Protein AF-A0A947YYA0-F1 (afdb_monomer_lite)

Secondary structure (DSSP, 8-state):
-HHHHHTTS-HHHHHHHHHHHHHHHHHH-TT-HHHHHHHHHHHHHHHHHHHHH--HHHHHHHHHHHHHHHHHHHHHHHHHHHHHHHHTSTT-HHHHHHHHHHHHH-TTGGGGGGS-HHHHHHHHHHHHHHHTSTTTHHHHHHTT-HHHHHHHHHHHHHHHHHHHHHHHHHHTS-TTHHHHHHHHHHHHHHHHHHHHHHH-HHHHHHHTHHHHHHHHHHHHHHHHHTSPP-------

Sequence (236 aa):
MFKLAVSILNSVEKAQVSLNAAKNCLSTWPEDPSIKALADELLLRANNTISTLVPRHEKSLTEELTQLEELRDDAFRAACSYLESFAMLPGSDKGEDAIFILERINPNGFGFLKESYISETGILNERLAFLSTPEVAPRISNLNFGPFVDAIRNSNDVFLENLEKRNAAMDAKPVTMKATIPDLDNAIKAVWSTVLVLKGEERAAAVFADFFTALANQRSRISRKRKPDSPDSPSL

Radius of gyration: 29.1 Å; chains: 1; bounding box: 72×24×81 Å

Foldseek 3Di:
DVLVLLVLDDLLLLLVLLLLLLVLLCVVCVPDPLLPVLSVLLNVLSVVSNVQVDPVVLVVLVVVLVVLLVQLLVLLVVLLVLLVVLCPDPPDPLVVLSCVLNCQLAVPHPPQSPDDPVSNLVSLVVSLVVCPDPVSVVSCVVSVSVVSSVSNVVSSVVSVVSVVVSVVVVVPRDPCNVVSSVSSSVSLVSSLVVCCVPVNDVRSCVSSVSSVVSSVVSVVVVVVVPDPPDPDDDDD

pLDDT: mean 83.67, std 14.85, range [35.69, 97.94]

Structure (mmCIF, N/CA/C/O backbone):
data_AF-A0A947YYA0-F1
#
_entry.id   AF-A0A947YYA0-F1
#
loop_
_atom_site.group_PDB
_atom_site.id
_atom_site.type_symbol
_atom_site.label_atom_id
_atom_site.label_alt_id
_atom_site.label_comp_id
_atom_site.label_asym_id
_atom_site.label_entity_id
_atom_site.label_seq_id
_atom_site.pdbx_PDB_ins_code
_atom_site.Cartn_x
_atom_site.Cartn_y
_atom_site.Cartn_z
_atom_site.occupancy
_atom_site.B_iso_or_equiv
_atom_site.auth_seq_id
_atom_site.auth_comp_id
_atom_site.auth_asym_id
_atom_site.auth_atom_id
_atom_site.pdbx_PDB_model_num
ATOM 1 N N . MET A 1 1 ? 4.621 13.875 -37.713 1.00 52.09 1 MET A N 1
ATOM 2 C CA . MET A 1 1 ? 3.683 12.867 -37.165 1.00 52.09 1 MET A CA 1
ATOM 3 C C . MET A 1 1 ? 4.283 12.061 -36.000 1.00 52.09 1 MET A C 1
ATOM 5 O O . MET A 1 1 ? 3.650 12.003 -34.956 1.00 52.09 1 MET A O 1
ATOM 9 N N . PHE A 1 2 ? 5.517 11.538 -36.104 1.00 59.78 2 PHE A N 1
ATOM 10 C CA . PHE A 1 2 ? 6.169 10.731 -35.047 1.00 59.78 2 PHE A CA 1
ATOM 11 C C . PHE A 1 2 ? 6.410 11.468 -33.706 1.00 59.78 2 PHE A C 1
ATOM 13 O O . PHE A 1 2 ? 6.194 10.895 -32.643 1.00 59.78 2 PHE A O 1
ATOM 20 N N . LYS A 1 3 ? 6.741 12.774 -33.729 1.00 53.56 3 LYS A N 1
ATOM 21 C CA . LYS A 1 3 ? 6.916 13.605 -32.510 1.00 53.56 3 LYS A CA 1
ATOM 22 C C . LYS A 1 3 ? 5.702 13.593 -31.565 1.00 53.56 3 LYS A C 1
ATOM 24 O O . LYS A 1 3 ? 5.887 13.572 -30.358 1.00 53.56 3 LYS A O 1
ATOM 29 N N . LEU A 1 4 ? 4.485 13.591 -32.116 1.00 50.84 4 LEU A N 1
ATOM 30 C CA . LEU A 1 4 ? 3.225 13.547 -31.354 1.00 50.84 4 LEU A CA 1
ATOM 31 C C . LEU A 1 4 ? 2.866 12.133 -30.884 1.00 50.84 4 LEU A C 1
ATOM 33 O O . LEU A 1 4 ? 1.981 11.957 -30.055 1.00 50.84 4 LEU A O 1
ATOM 37 N N . ALA A 1 5 ? 3.506 11.122 -31.463 1.00 56.12 5 ALA A N 1
ATOM 38 C CA . ALA A 1 5 ? 3.241 9.728 -31.176 1.00 56.12 5 ALA A CA 1
ATOM 39 C C . ALA A 1 5 ? 3.989 9.309 -29.901 1.00 56.12 5 ALA A C 1
ATOM 41 O O . ALA A 1 5 ? 3.384 8.785 -28.974 1.00 56.12 5 ALA A O 1
ATOM 42 N N . VAL A 1 6 ? 5.269 9.670 -29.782 1.00 60.31 6 VAL A N 1
ATOM 43 C CA . VAL A 1 6 ? 6.113 9.325 -28.623 1.00 60.31 6 VAL A CA 1
ATOM 44 C C . VAL A 1 6 ? 5.549 9.840 -27.287 1.00 60.31 6 VAL A C 1
ATOM 46 O O . VAL A 1 6 ? 5.696 9.173 -26.268 1.00 60.31 6 VAL A O 1
ATOM 49 N N . SER A 1 7 ? 4.840 10.972 -27.260 1.00 64.44 7 SER A N 1
ATOM 50 C CA . SER A 1 7 ? 4.279 11.533 -26.019 1.00 64.44 7 SER A CA 1
ATOM 51 C C . SER A 1 7 ? 3.023 10.823 -25.505 1.00 64.44 7 SER A C 1
ATOM 53 O O . SER A 1 7 ? 2.593 11.102 -24.391 1.00 64.44 7 SER A O 1
ATOM 55 N N . ILE A 1 8 ? 2.395 9.961 -26.313 1.00 68.44 8 ILE A N 1
ATOM 56 C CA . ILE A 1 8 ? 1.139 9.299 -25.937 1.00 68.44 8 ILE A CA 1
ATOM 57 C C . ILE A 1 8 ? 1.422 8.059 -25.089 1.00 68.44 8 ILE A C 1
ATOM 59 O O . ILE A 1 8 ? 0.657 7.801 -24.169 1.00 68.44 8 ILE A O 1
ATOM 63 N N . LEU A 1 9 ? 2.508 7.324 -25.359 1.00 74.69 9 LEU A N 1
ATOM 64 C CA . LEU A 1 9 ? 2.829 6.094 -24.630 1.00 74.69 9 LEU A CA 1
ATOM 65 C C . LEU A 1 9 ? 3.108 6.341 -23.150 1.00 74.69 9 LEU A C 1
ATOM 67 O O . LEU A 1 9 ? 3.849 7.263 -22.802 1.00 74.69 9 LEU A O 1
ATOM 71 N N . ASN A 1 10 ? 2.567 5.475 -22.285 1.00 78.56 10 ASN A N 1
ATOM 72 C CA . ASN A 1 10 ? 3.022 5.435 -20.896 1.00 78.56 10 ASN A CA 1
ATOM 73 C C . ASN A 1 10 ? 4.503 5.013 -20.842 1.00 78.56 10 ASN A C 1
ATOM 75 O O . ASN A 1 10 ? 4.998 4.325 -21.737 1.00 78.56 10 ASN A O 1
ATOM 79 N N . SER A 1 11 ? 5.222 5.441 -19.807 1.00 77.19 11 SER A N 1
ATOM 80 C CA . SER A 1 11 ? 6.683 5.332 -19.762 1.00 77.19 11 SER A CA 1
ATOM 81 C C . SER A 1 11 ? 7.204 3.884 -19.770 1.00 77.19 11 SER A C 1
ATOM 83 O O . SER A 1 11 ? 8.272 3.632 -20.325 1.00 77.19 11 SER A O 1
ATOM 85 N N . VAL A 1 12 ? 6.440 2.927 -19.226 1.00 77.38 12 VAL A N 1
ATOM 86 C CA . VAL A 1 12 ? 6.800 1.496 -19.207 1.00 77.38 12 VAL A CA 1
ATOM 87 C C . VAL A 1 12 ? 6.608 0.870 -20.586 1.00 77.38 12 VAL A C 1
ATOM 89 O O . VAL A 1 12 ? 7.537 0.267 -21.121 1.00 77.38 12 VAL A O 1
ATOM 92 N N . GLU A 1 13 ? 5.432 1.060 -21.194 1.00 80.75 13 GLU A N 1
ATOM 93 C CA . GLU A 1 13 ? 5.152 0.592 -22.557 1.00 80.75 13 GLU A CA 1
ATOM 94 C C . GLU A 1 13 ? 6.172 1.186 -23.535 1.00 80.75 13 GLU A C 1
ATOM 96 O O . GLU A 1 13 ? 6.736 0.450 -24.340 1.00 80.75 13 GLU A O 1
ATOM 101 N N . LYS A 1 14 ? 6.489 2.483 -23.398 1.00 86.12 14 LYS A N 1
ATOM 102 C CA . LYS A 1 14 ? 7.494 3.187 -24.204 1.00 86.12 14 LYS A CA 1
ATOM 103 C C . LYS A 1 14 ? 8.880 2.552 -24.101 1.00 86.12 14 LYS A C 1
ATOM 105 O O . LYS A 1 14 ? 9.517 2.324 -25.130 1.00 86.12 14 LYS A O 1
ATOM 110 N N . ALA A 1 15 ? 9.356 2.266 -22.892 1.00 87.81 15 ALA A N 1
ATOM 111 C CA . ALA A 1 15 ? 10.662 1.645 -22.708 1.00 87.81 15 ALA A CA 1
ATOM 112 C C . ALA A 1 15 ? 10.698 0.216 -23.277 1.00 87.81 15 ALA A C 1
ATOM 114 O O . ALA A 1 15 ? 11.661 -0.155 -23.947 1.00 87.81 15 ALA A O 1
ATOM 115 N N . GLN A 1 16 ? 9.614 -0.549 -23.119 1.00 86.75 16 GLN A N 1
ATOM 116 C CA . GLN A 1 16 ? 9.520 -1.913 -23.638 1.00 86.75 16 GLN A CA 1
ATOM 117 C C . GLN A 1 16 ? 9.543 -1.968 -25.174 1.00 86.75 16 GLN A C 1
ATOM 119 O O . GLN A 1 16 ? 10.310 -2.740 -25.748 1.00 86.75 16 GLN A O 1
ATOM 124 N N . VAL A 1 17 ? 8.754 -1.130 -25.856 1.00 88.38 17 VAL A N 1
ATOM 125 C CA . VAL A 1 17 ? 8.768 -1.087 -27.332 1.00 88.38 17 VAL A CA 1
ATOM 126 C C . VAL A 1 17 ? 10.088 -0.534 -27.879 1.00 88.38 17 VAL A C 1
ATOM 128 O O . VAL A 1 17 ? 10.513 -0.916 -28.967 1.00 88.38 17 VAL A O 1
ATOM 131 N N . SER A 1 18 ? 10.778 0.316 -27.110 1.00 91.00 18 SER A N 1
ATOM 132 C CA . SER A 1 18 ? 12.102 0.844 -27.467 1.00 91.00 18 SER A CA 1
ATOM 133 C C . SER A 1 18 ? 13.190 -0.228 -27.418 1.00 91.00 18 SER A C 1
ATOM 135 O O . SER A 1 18 ? 14.062 -0.242 -28.285 1.00 91.00 18 SER A O 1
ATOM 137 N N . LEU A 1 19 ? 13.116 -1.168 -26.465 1.00 91.50 19 LEU A N 1
ATOM 138 C CA . LEU A 1 19 ? 14.007 -2.334 -26.439 1.00 91.50 19 LEU A CA 1
ATOM 139 C C . LEU A 1 19 ? 13.846 -3.197 -27.690 1.00 91.50 19 LEU A C 1
ATOM 141 O O . LEU A 1 19 ? 14.843 -3.644 -28.255 1.00 91.50 19 LEU A O 1
ATOM 145 N N . ASN A 1 20 ? 12.608 -3.431 -28.124 1.00 91.00 20 ASN A N 1
ATOM 146 C CA . ASN A 1 20 ? 12.342 -4.225 -29.321 1.00 91.00 20 ASN A CA 1
ATOM 147 C C . ASN A 1 20 ? 12.871 -3.521 -30.577 1.00 91.00 20 ASN A C 1
ATOM 149 O O . ASN A 1 20 ? 13.558 -4.149 -31.378 1.00 91.00 20 ASN A O 1
ATOM 153 N N . ALA A 1 21 ? 12.649 -2.208 -30.705 1.00 91.12 21 ALA A N 1
ATOM 154 C CA . ALA A 1 21 ? 13.185 -1.421 -31.816 1.00 91.12 21 ALA A CA 1
ATOM 155 C C . ALA A 1 21 ? 14.726 -1.449 -31.860 1.00 91.12 21 ALA A C 1
ATOM 157 O O . ALA A 1 21 ? 15.306 -1.690 -32.918 1.00 91.12 21 ALA A O 1
ATOM 158 N N . ALA A 1 22 ? 15.396 -1.283 -30.713 1.00 92.81 22 ALA A N 1
ATOM 159 C CA . ALA A 1 22 ? 16.854 -1.378 -30.625 1.00 92.81 22 ALA A CA 1
ATOM 160 C C . ALA A 1 22 ? 17.370 -2.771 -31.031 1.00 92.81 22 ALA A C 1
ATOM 162 O O . ALA A 1 22 ? 18.284 -2.881 -31.846 1.00 92.81 22 ALA A O 1
ATOM 163 N N . LYS A 1 23 ? 16.743 -3.843 -30.530 1.00 92.88 23 LYS A N 1
ATOM 164 C CA . LYS A 1 23 ? 17.093 -5.225 -30.899 1.00 92.88 23 LYS A CA 1
ATOM 165 C C . LYS A 1 23 ? 16.893 -5.492 -32.390 1.00 92.88 23 LYS A C 1
ATOM 167 O O . LYS A 1 23 ? 17.746 -6.124 -33.002 1.00 92.88 23 LYS A O 1
ATOM 172 N N . ASN A 1 24 ? 15.811 -4.978 -32.972 1.00 91.50 24 ASN A N 1
ATOM 173 C CA . ASN A 1 24 ? 15.530 -5.104 -34.401 1.00 91.50 24 ASN A CA 1
ATOM 174 C C . ASN A 1 24 ? 16.569 -4.362 -35.254 1.00 91.50 24 ASN A C 1
ATOM 176 O O . ASN A 1 24 ? 17.005 -4.892 -36.274 1.00 91.50 24 ASN A O 1
ATOM 180 N N . CYS A 1 25 ? 17.015 -3.173 -34.834 1.00 91.75 25 CYS A N 1
ATOM 181 C CA . CYS A 1 25 ? 18.131 -2.476 -35.482 1.00 91.75 25 CYS A CA 1
ATOM 182 C C . CYS A 1 25 ? 19.412 -3.319 -35.464 1.00 91.75 25 CYS A C 1
ATOM 184 O O . CYS A 1 25 ? 20.034 -3.504 -36.509 1.00 91.75 25 CYS A O 1
ATOM 186 N N . LEU A 1 26 ? 19.781 -3.848 -34.292 1.00 92.12 26 LEU A N 1
ATOM 187 C CA . LEU A 1 26 ? 21.014 -4.615 -34.099 1.00 92.12 26 LEU A CA 1
ATOM 188 C C . LEU A 1 26 ? 21.003 -5.960 -34.837 1.00 92.12 26 LEU A C 1
ATOM 190 O O . LEU A 1 26 ? 22.052 -6.410 -35.287 1.00 92.12 26 LEU A O 1
ATOM 194 N N . SER A 1 27 ? 19.838 -6.595 -34.989 1.00 91.12 27 SER A N 1
ATOM 195 C CA . SER A 1 27 ? 19.708 -7.840 -35.754 1.00 91.12 27 SER A CA 1
ATOM 196 C C . SER A 1 27 ? 19.671 -7.609 -37.266 1.00 91.12 27 SER A C 1
ATOM 198 O O . SER A 1 27 ? 20.193 -8.425 -38.021 1.00 91.12 27 SER A O 1
ATOM 200 N N . THR A 1 28 ? 19.070 -6.505 -37.716 1.00 90.88 28 THR A N 1
ATOM 201 C CA . THR A 1 28 ? 18.889 -6.215 -39.147 1.00 90.88 28 THR A CA 1
ATOM 202 C C . THR A 1 28 ? 20.139 -5.594 -39.771 1.00 90.88 28 THR A C 1
ATOM 204 O O . THR A 1 28 ? 20.453 -5.878 -40.927 1.00 90.88 28 THR A O 1
ATOM 207 N N . TRP A 1 29 ? 20.864 -4.756 -39.022 1.00 92.88 29 TRP A N 1
ATOM 208 C CA . TRP A 1 29 ? 22.062 -4.058 -39.499 1.00 92.88 29 TRP A CA 1
ATOM 209 C C . TRP A 1 29 ? 23.217 -4.135 -38.485 1.00 92.88 29 TRP A C 1
ATOM 211 O O . TRP A 1 29 ? 23.656 -3.103 -37.976 1.00 92.88 29 TRP A O 1
ATOM 221 N N . PRO A 1 30 ? 23.743 -5.341 -38.199 1.00 89.69 30 PRO A N 1
ATOM 222 C CA . PRO A 1 30 ? 24.789 -5.533 -37.188 1.00 89.69 30 PRO A CA 1
ATOM 223 C C . PRO A 1 30 ? 26.110 -4.825 -37.527 1.00 89.69 30 PRO A C 1
ATOM 225 O O . PRO A 1 30 ? 26.849 -4.429 -36.624 1.00 89.69 30 PRO A O 1
ATOM 228 N N . GLU A 1 31 ? 26.379 -4.637 -38.821 1.00 92.50 31 GLU A N 1
ATOM 229 C CA . GLU A 1 31 ? 27.622 -4.056 -39.341 1.00 92.50 31 GLU A CA 1
ATOM 230 C C . GLU A 1 31 ? 27.522 -2.549 -39.642 1.00 92.50 31 GLU A C 1
ATOM 232 O O . GLU A 1 31 ? 28.502 -1.949 -40.074 1.00 92.50 31 GLU A O 1
ATOM 237 N N . ASP A 1 32 ? 26.357 -1.914 -39.450 1.00 91.50 32 ASP A N 1
ATOM 238 C CA . ASP A 1 32 ? 26.187 -0.473 -39.691 1.00 91.50 32 ASP A CA 1
ATOM 239 C C . ASP A 1 32 ? 26.567 0.315 -38.421 1.00 91.50 32 ASP A C 1
ATOM 241 O O . ASP A 1 32 ? 25.805 0.311 -37.448 1.00 91.50 32 ASP A O 1
ATOM 245 N N . PRO A 1 33 ? 27.731 0.993 -38.384 1.00 89.94 33 PRO A N 1
ATOM 246 C CA . PRO A 1 33 ? 28.250 1.589 -37.155 1.00 89.94 33 PRO A CA 1
ATOM 247 C C . PRO A 1 33 ? 27.371 2.732 -36.634 1.00 89.94 33 PRO A C 1
ATOM 249 O O . PRO A 1 33 ? 27.274 2.930 -35.423 1.00 89.94 33 PRO A O 1
ATOM 252 N N . SER A 1 34 ? 26.702 3.467 -37.528 1.00 88.50 34 SER A N 1
ATOM 253 C CA . SER A 1 34 ? 25.826 4.581 -37.157 1.00 88.50 34 SER A CA 1
ATOM 254 C C . SER A 1 34 ? 24.529 4.086 -36.525 1.00 88.50 34 SER A C 1
ATOM 256 O O . SER A 1 34 ? 24.083 4.635 -35.517 1.00 88.50 34 SER A O 1
ATOM 258 N N . ILE A 1 35 ? 23.933 3.032 -37.088 1.00 90.88 35 ILE A N 1
ATOM 259 C CA . ILE A 1 35 ? 22.721 2.427 -36.524 1.00 90.88 35 ILE A CA 1
ATOM 260 C C . ILE A 1 35 ? 23.043 1.690 -35.226 1.00 90.88 35 ILE A C 1
ATOM 262 O O . ILE A 1 35 ? 22.293 1.825 -34.260 1.00 90.88 35 ILE A O 1
ATOM 266 N N 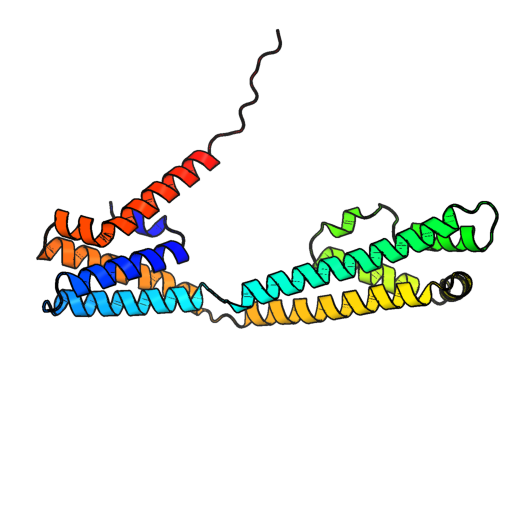. LYS A 1 36 ? 24.162 0.963 -35.178 1.00 91.19 36 LYS A N 1
ATOM 267 C CA . LYS A 1 36 ? 24.590 0.209 -33.998 1.00 91.19 36 LYS A CA 1
ATOM 268 C C . LYS A 1 36 ? 24.789 1.108 -32.781 1.00 91.19 36 LYS A C 1
ATOM 270 O O . LYS A 1 36 ? 24.166 0.860 -31.756 1.00 91.19 36 LYS A O 1
ATOM 275 N N . ALA A 1 37 ? 25.556 2.194 -32.915 1.00 91.38 37 ALA A N 1
ATOM 276 C CA . ALA A 1 37 ? 25.804 3.121 -31.808 1.00 91.38 37 ALA A CA 1
ATOM 277 C C . ALA A 1 37 ? 24.503 3.716 -31.233 1.00 91.38 37 ALA A C 1
ATOM 279 O O . ALA A 1 37 ? 24.320 3.766 -30.018 1.00 91.38 37 ALA A O 1
ATOM 280 N N . LEU A 1 38 ? 23.572 4.119 -32.104 1.00 91.62 38 LEU A N 1
ATOM 281 C CA . LEU A 1 38 ? 22.285 4.674 -31.681 1.00 91.62 38 LEU A CA 1
ATOM 282 C C . LEU A 1 38 ? 21.347 3.613 -31.089 1.00 91.62 38 LEU A C 1
ATOM 284 O O . LEU A 1 38 ? 20.591 3.909 -30.165 1.00 91.62 38 LEU A O 1
ATOM 288 N N . ALA A 1 39 ? 21.375 2.383 -31.607 1.00 92.38 39 ALA A N 1
ATOM 289 C CA . ALA A 1 39 ? 20.587 1.279 -31.071 1.00 92.38 39 ALA A CA 1
ATOM 290 C C . ALA A 1 39 ? 21.101 0.832 -29.693 1.00 92.38 39 ALA A C 1
ATOM 292 O O . ALA A 1 39 ? 20.287 0.599 -28.799 1.00 92.38 39 ALA A O 1
ATOM 293 N N . ASP A 1 40 ? 22.420 0.791 -29.492 1.00 91.12 40 ASP A N 1
ATOM 294 C CA . ASP A 1 40 ? 23.042 0.516 -28.193 1.00 91.12 40 ASP A CA 1
ATOM 295 C C . ASP A 1 40 ? 22.701 1.612 -27.171 1.00 91.12 40 ASP A C 1
ATOM 297 O O . ASP A 1 40 ? 22.327 1.310 -26.033 1.00 91.12 40 ASP A O 1
ATOM 301 N N . GLU A 1 41 ? 22.734 2.887 -27.580 1.00 91.12 41 GLU A N 1
ATOM 302 C CA . GLU A 1 41 ? 22.288 3.990 -26.725 1.00 91.12 41 GLU A CA 1
ATOM 303 C C . GLU A 1 41 ? 20.797 3.865 -26.377 1.00 91.12 41 GLU A C 1
ATOM 305 O O . GLU A 1 41 ? 20.425 3.974 -25.206 1.00 91.12 41 GLU A O 1
ATOM 310 N N . LEU A 1 42 ? 19.933 3.576 -27.353 1.00 92.81 42 LEU A N 1
ATOM 311 C CA . LEU A 1 42 ? 18.506 3.364 -27.103 1.00 92.81 42 LEU A CA 1
ATOM 312 C C . LEU A 1 42 ? 18.264 2.198 -26.133 1.00 92.81 42 LEU A C 1
ATOM 314 O O . LEU A 1 42 ? 17.425 2.310 -25.237 1.00 92.81 42 LEU A O 1
ATOM 318 N N . LEU A 1 43 ? 19.019 1.107 -26.271 1.00 91.25 43 LEU A N 1
ATOM 319 C CA . LEU A 1 43 ? 18.945 -0.062 -25.398 1.00 91.25 43 LEU A CA 1
ATOM 320 C C . LEU A 1 43 ? 19.362 0.286 -23.962 1.00 91.25 43 LEU A C 1
ATOM 322 O O . LEU A 1 43 ? 18.657 -0.075 -23.016 1.00 91.25 43 LEU A O 1
ATOM 326 N N .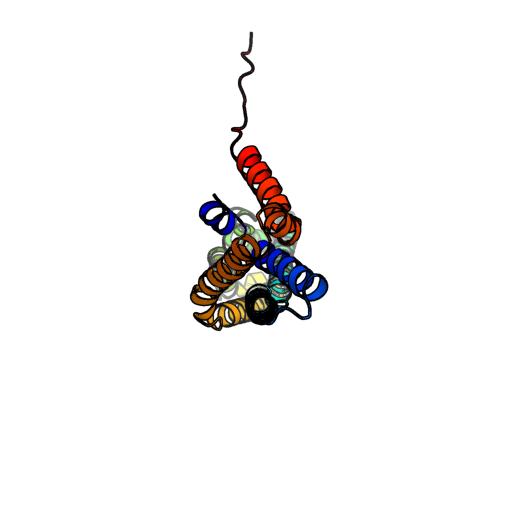 LEU A 1 44 ? 20.451 1.039 -23.788 1.00 89.38 44 LEU A N 1
ATOM 327 C CA . LEU A 1 44 ? 20.894 1.540 -22.484 1.00 89.38 44 LEU A CA 1
ATOM 328 C C . LEU A 1 44 ? 19.826 2.431 -21.832 1.00 89.38 44 LEU A C 1
ATOM 330 O O . LEU A 1 44 ? 19.447 2.210 -20.680 1.00 89.38 44 LEU A O 1
ATOM 334 N N . ARG A 1 45 ? 19.301 3.420 -22.568 1.00 87.88 45 ARG A N 1
ATOM 335 C CA . ARG A 1 45 ? 18.292 4.363 -22.052 1.00 87.88 45 ARG A CA 1
ATOM 336 C C . ARG A 1 45 ? 16.979 3.662 -21.710 1.00 87.88 45 ARG A C 1
ATOM 338 O O . ARG A 1 45 ? 16.387 3.963 -20.673 1.00 87.88 45 ARG A O 1
ATOM 345 N N . ALA A 1 46 ? 16.541 2.708 -22.530 1.00 88.56 46 ALA A N 1
ATOM 346 C CA . ALA A 1 46 ? 15.334 1.927 -22.275 1.00 88.56 46 ALA A CA 1
ATOM 347 C C . ALA A 1 46 ? 15.484 1.035 -21.033 1.00 88.56 46 ALA A C 1
ATOM 349 O O . ALA A 1 46 ? 14.598 1.034 -20.179 1.00 88.56 46 ALA A O 1
ATOM 350 N N . ASN A 1 47 ? 16.625 0.355 -20.869 1.00 84.94 47 ASN A N 1
ATOM 351 C CA . ASN A 1 47 ? 16.903 -0.444 -19.672 1.00 84.94 47 ASN A CA 1
ATOM 352 C C . ASN A 1 47 ? 16.983 0.411 -18.403 1.00 84.94 47 ASN A C 1
ATOM 354 O O . ASN A 1 47 ? 16.385 0.043 -17.395 1.00 84.94 47 ASN A O 1
ATOM 358 N N . ASN A 1 48 ? 17.636 1.576 -18.462 1.00 82.19 48 ASN A N 1
ATOM 359 C CA . ASN A 1 48 ? 17.667 2.530 -17.348 1.00 82.19 48 ASN A CA 1
A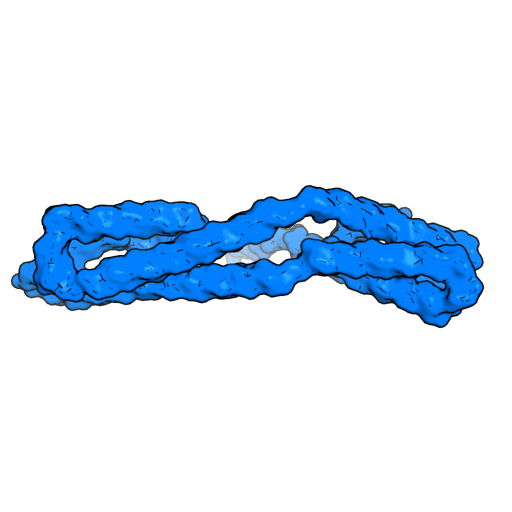TOM 360 C C . ASN A 1 48 ? 16.264 3.048 -16.999 1.00 82.19 48 ASN A C 1
ATOM 362 O O . ASN A 1 48 ? 15.939 3.283 -15.838 1.00 82.19 48 ASN A O 1
ATOM 366 N N . THR A 1 49 ? 15.405 3.213 -18.002 1.00 81.31 49 THR A N 1
ATOM 367 C CA . THR A 1 49 ? 14.020 3.644 -17.796 1.00 81.31 49 THR A CA 1
ATOM 368 C C . THR A 1 49 ? 13.185 2.521 -17.170 1.00 81.31 49 THR A C 1
ATOM 370 O O . THR A 1 49 ? 12.406 2.772 -16.261 1.00 81.31 49 THR A O 1
ATOM 373 N N . ILE A 1 50 ? 13.388 1.260 -17.562 1.00 78.06 50 ILE A N 1
ATOM 374 C CA . ILE A 1 50 ? 12.715 0.105 -16.940 1.00 78.06 50 ILE A CA 1
ATOM 375 C C . ILE A 1 50 ? 13.185 -0.108 -15.500 1.00 78.06 50 ILE A C 1
ATOM 377 O O . ILE A 1 50 ? 12.352 -0.317 -14.622 1.00 78.06 50 ILE A O 1
ATOM 381 N N . SER A 1 51 ? 14.491 -0.023 -15.235 1.00 71.62 51 SER A N 1
ATOM 382 C CA . SER A 1 51 ? 15.031 -0.190 -13.881 1.00 71.62 51 SER A CA 1
ATOM 383 C C . SER A 1 51 ? 14.586 0.919 -12.925 1.00 71.62 51 SER A C 1
ATOM 385 O O . SER A 1 51 ? 14.440 0.666 -11.734 1.00 71.62 51 SER A O 1
ATOM 387 N N . THR A 1 52 ? 14.314 2.122 -13.440 1.00 69.56 52 THR A N 1
ATOM 388 C CA . THR A 1 52 ? 13.781 3.247 -12.651 1.00 69.56 52 THR A CA 1
ATOM 389 C C . THR A 1 52 ? 12.255 3.246 -12.525 1.00 69.56 52 THR A C 1
ATOM 391 O O . THR A 1 52 ? 11.735 3.717 -11.516 1.00 69.56 52 THR A O 1
ATOM 394 N N . LEU A 1 53 ? 11.518 2.727 -13.514 1.00 66.56 53 LEU A N 1
ATOM 395 C CA . LEU A 1 53 ? 10.046 2.696 -13.515 1.00 66.56 53 LEU A CA 1
ATOM 396 C C . LEU A 1 53 ? 9.435 1.421 -12.935 1.00 66.56 53 LEU A C 1
ATOM 398 O O . LEU A 1 53 ? 8.236 1.416 -12.657 1.00 66.56 53 LEU A O 1
ATOM 402 N N . VAL A 1 54 ? 10.212 0.349 -12.769 1.00 53.81 54 VAL A N 1
ATOM 403 C CA . VAL A 1 54 ? 9.755 -0.898 -12.145 1.00 53.81 54 VAL A CA 1
ATOM 404 C C . VAL A 1 54 ? 10.490 -1.105 -10.821 1.00 53.81 54 VAL A C 1
ATOM 406 O O . VAL A 1 54 ? 11.456 -1.868 -10.756 1.00 53.81 54 VAL A O 1
ATOM 409 N N . PRO A 1 55 ? 10.035 -0.495 -9.718 1.00 52.56 55 PRO A N 1
ATOM 410 C CA . PRO A 1 55 ? 10.484 -0.901 -8.402 1.00 52.56 55 PRO A CA 1
ATOM 411 C C . PRO A 1 55 ? 9.742 -2.203 -8.094 1.00 52.56 55 PRO A C 1
ATOM 413 O O . PRO A 1 55 ? 8.593 -2.196 -7.656 1.00 52.56 55 PRO A O 1
ATOM 416 N N . ARG A 1 56 ? 10.391 -3.353 -8.326 1.00 50.97 56 ARG A N 1
ATOM 417 C CA . ARG A 1 56 ? 9.884 -4.661 -7.856 1.00 50.97 56 ARG A CA 1
ATOM 418 C C . ARG A 1 56 ? 9.543 -4.632 -6.356 1.00 50.97 56 ARG A C 1
ATOM 420 O O . ARG A 1 56 ? 8.651 -5.354 -5.930 1.00 50.97 56 ARG A O 1
ATOM 427 N N . HIS A 1 57 ? 10.197 -3.754 -5.593 1.00 52.84 57 HIS A N 1
ATOM 428 C CA . HIS A 1 57 ? 9.944 -3.528 -4.173 1.00 52.84 57 HIS A CA 1
ATOM 429 C C . HIS A 1 57 ? 8.665 -2.735 -3.870 1.00 52.84 57 HIS A C 1
ATOM 431 O O . HIS A 1 57 ? 8.044 -3.006 -2.855 1.00 52.84 57 HIS A O 1
ATOM 437 N N . GLU A 1 58 ? 8.200 -1.823 -4.729 1.00 53.19 58 GLU A N 1
ATOM 438 C CA . GLU A 1 58 ? 6.984 -1.039 -4.434 1.00 53.19 58 GLU A CA 1
ATOM 439 C C . GLU A 1 58 ? 5.714 -1.860 -4.534 1.00 53.19 58 GLU A C 1
ATOM 441 O O . GLU A 1 58 ? 4.793 -1.647 -3.752 1.00 53.19 58 GLU A O 1
ATOM 446 N N . LYS A 1 59 ? 5.670 -2.817 -5.466 1.00 61.41 59 LYS A N 1
ATOM 447 C CA . LYS A 1 59 ? 4.552 -3.754 -5.540 1.00 61.41 59 LYS A CA 1
ATOM 448 C C . LYS A 1 59 ? 4.494 -4.614 -4.274 1.00 61.41 59 LYS A C 1
ATOM 450 O O . LYS A 1 59 ? 3.439 -4.687 -3.667 1.00 61.41 59 LYS A O 1
ATOM 455 N N . SER A 1 60 ? 5.640 -5.144 -3.837 1.00 64.00 60 SER A N 1
ATOM 456 C CA . SER A 1 60 ? 5.747 -5.919 -2.594 1.00 64.00 60 SER A CA 1
ATOM 457 C C . SER A 1 60 ? 5.370 -5.098 -1.360 1.00 64.00 60 SER A C 1
ATOM 459 O O . SER A 1 60 ? 4.594 -5.573 -0.549 1.00 64.00 60 SER A O 1
ATOM 461 N N . LEU A 1 61 ? 5.870 -3.864 -1.235 1.00 70.31 61 LEU A N 1
ATOM 462 C CA . LEU A 1 61 ? 5.568 -2.985 -0.100 1.00 70.31 61 LEU A CA 1
ATOM 463 C C . LEU A 1 61 ? 4.109 -2.520 -0.104 1.00 70.31 61 LEU A C 1
ATOM 465 O O . LEU A 1 61 ? 3.524 -2.336 0.953 1.00 70.31 61 LEU A O 1
ATOM 469 N N . THR A 1 62 ? 3.513 -2.317 -1.282 1.00 75.94 62 THR A N 1
ATOM 470 C CA . THR A 1 62 ? 2.090 -1.962 -1.389 1.00 75.94 62 THR A CA 1
ATOM 471 C C . THR A 1 62 ? 1.209 -3.159 -1.039 1.00 75.94 62 THR A C 1
ATOM 473 O O . THR A 1 62 ? 0.255 -2.990 -0.296 1.00 75.94 62 THR A O 1
ATOM 476 N N . GLU A 1 63 ? 1.539 -4.359 -1.526 1.00 80.50 63 GLU A N 1
ATOM 477 C CA . GLU A 1 63 ? 0.818 -5.597 -1.192 1.00 80.50 63 GLU A CA 1
ATOM 478 C C . GLU A 1 63 ? 0.936 -5.941 0.299 1.00 80.50 63 GLU A C 1
ATOM 480 O O . GLU A 1 63 ? -0.064 -6.274 0.928 1.00 80.50 63 GLU A O 1
ATOM 485 N N . GLU A 1 64 ? 2.132 -5.808 0.878 1.00 85.81 64 GLU A N 1
ATOM 486 C CA . GLU A 1 64 ? 2.371 -5.971 2.315 1.00 85.81 64 GLU A CA 1
ATOM 487 C C . GLU A 1 64 ? 1.559 -4.959 3.130 1.00 85.81 64 GLU A C 1
ATOM 489 O O . GLU A 1 64 ? 0.883 -5.335 4.084 1.00 85.81 64 GLU A O 1
ATOM 494 N N . LEU A 1 65 ? 1.546 -3.689 2.717 1.00 88.56 65 LEU A N 1
ATOM 495 C CA . LEU A 1 65 ? 0.782 -2.658 3.410 1.00 88.56 65 LEU A CA 1
ATOM 496 C C . LEU A 1 65 ? -0.732 -2.910 3.342 1.00 88.56 65 LEU A C 1
ATOM 498 O O . LEU A 1 65 ? -1.410 -2.711 4.343 1.00 88.56 65 LEU A O 1
ATOM 502 N N . THR A 1 66 ? -1.251 -3.400 2.210 1.00 88.62 66 THR A N 1
ATOM 503 C CA . THR A 1 66 ? -2.662 -3.803 2.081 1.00 88.62 66 THR A CA 1
ATOM 504 C C . THR A 1 66 ? -3.009 -4.972 3.006 1.00 88.62 66 THR A C 1
ATOM 506 O O . THR A 1 66 ? -4.054 -4.950 3.644 1.00 88.62 66 THR A O 1
ATOM 509 N N . GLN A 1 67 ? -2.133 -5.970 3.150 1.00 91.12 67 GLN A N 1
ATOM 510 C CA . GLN A 1 67 ? -2.372 -7.075 4.091 1.00 91.12 67 GLN A CA 1
ATOM 511 C C . GLN A 1 67 ? -2.371 -6.600 5.551 1.00 91.12 67 GLN A C 1
ATOM 513 O O . GLN A 1 67 ? -3.163 -7.071 6.366 1.00 91.12 67 GLN A O 1
ATOM 518 N N . LEU A 1 68 ? -1.487 -5.659 5.893 1.00 93.50 68 LEU A N 1
ATOM 519 C CA . LEU A 1 68 ? -1.432 -5.074 7.234 1.00 93.50 68 LEU A CA 1
ATOM 520 C C . LEU A 1 68 ? -2.640 -4.176 7.529 1.00 93.50 68 LEU A C 1
ATOM 522 O O . LEU A 1 68 ? -3.122 -4.160 8.659 1.00 93.50 68 LEU A O 1
ATOM 526 N N . GLU A 1 69 ? -3.140 -3.460 6.522 1.00 93.38 69 GLU A N 1
ATOM 527 C CA . GLU A 1 69 ? -4.396 -2.709 6.585 1.00 93.38 69 GLU A CA 1
ATOM 528 C C . GLU A 1 69 ? -5.571 -3.643 6.889 1.00 93.38 69 GLU A C 1
ATOM 530 O O . GLU A 1 69 ? -6.293 -3.420 7.859 1.00 93.38 69 GLU A O 1
ATOM 535 N N . GLU A 1 70 ? -5.709 -4.736 6.131 1.00 92.81 70 GLU A N 1
ATOM 536 C CA . GLU A 1 70 ? -6.744 -5.749 6.359 1.00 92.81 70 GLU A CA 1
ATOM 537 C C . GLU A 1 70 ? -6.657 -6.336 7.774 1.00 92.81 70 GLU A C 1
ATOM 539 O O . GLU A 1 70 ? -7.669 -6.416 8.468 1.00 92.81 70 GLU A O 1
ATOM 544 N N . LEU A 1 71 ? -5.450 -6.668 8.246 1.00 94.50 71 LEU A N 1
ATOM 545 C CA . LEU A 1 71 ? -5.238 -7.195 9.596 1.00 94.50 71 LEU A CA 1
ATOM 546 C C . LEU A 1 71 ? -5.656 -6.199 10.691 1.00 94.50 71 LEU A C 1
ATOM 548 O O . LEU A 1 71 ? -6.278 -6.588 11.683 1.00 94.50 71 LEU A O 1
ATOM 552 N N . ARG A 1 72 ? -5.310 -4.918 10.525 1.00 95.81 72 ARG A N 1
ATOM 553 C CA . ARG A 1 72 ? -5.689 -3.831 11.442 1.00 95.81 72 ARG A CA 1
ATOM 554 C C . ARG A 1 72 ? -7.202 -3.645 11.476 1.00 95.81 72 ARG A C 1
ATOM 556 O O . ARG A 1 72 ? -7.805 -3.548 12.548 1.00 95.81 72 ARG A O 1
ATOM 563 N N . ASP A 1 73 ? -7.818 -3.621 10.305 1.00 94.81 73 ASP A N 1
ATOM 564 C CA . ASP A 1 73 ? -9.256 -3.471 10.155 1.00 94.81 73 ASP A CA 1
ATOM 565 C C . ASP A 1 73 ? -10.020 -4.658 10.753 1.00 94.81 73 ASP A C 1
ATOM 567 O O . ASP A 1 73 ? -11.034 -4.470 11.429 1.00 94.81 73 ASP A O 1
ATOM 571 N N . ASP A 1 74 ? -9.521 -5.876 10.554 1.00 95.88 74 ASP A N 1
ATOM 572 C CA . ASP A 1 74 ? -10.103 -7.091 11.117 1.00 95.88 74 ASP A CA 1
ATOM 573 C C . ASP A 1 74 ? -9.957 -7.144 12.637 1.00 95.88 74 ASP A C 1
ATOM 575 O O . ASP A 1 74 ? -10.913 -7.520 13.320 1.00 95.88 74 ASP A O 1
ATOM 579 N N . ALA A 1 75 ? -8.830 -6.687 13.194 1.00 96.94 75 ALA A N 1
ATOM 580 C CA . ALA A 1 75 ? -8.681 -6.527 14.641 1.00 96.94 75 ALA A CA 1
ATOM 581 C C . ALA A 1 75 ? -9.740 -5.564 15.208 1.00 96.94 75 ALA A C 1
ATOM 583 O O . ALA A 1 75 ? -10.367 -5.856 16.231 1.00 96.94 75 ALA A O 1
ATOM 584 N N . PHE A 1 76 ? -10.001 -4.449 14.515 1.00 97.12 76 PHE A N 1
ATOM 585 C CA . PHE A 1 76 ? -11.037 -3.495 14.910 1.00 97.12 76 PHE A CA 1
ATOM 586 C C . PHE A 1 76 ? -12.458 -4.076 14.788 1.00 97.12 76 PHE A C 1
ATOM 588 O O . PHE A 1 76 ? -13.272 -3.921 15.704 1.00 97.12 76 PHE A O 1
ATOM 595 N N . ARG A 1 77 ? -12.766 -4.778 13.689 1.00 96.50 77 ARG A N 1
ATOM 596 C CA . ARG A 1 77 ? -14.064 -5.451 13.489 1.00 96.50 77 ARG A CA 1
ATOM 597 C C . ARG A 1 77 ? -14.305 -6.519 14.552 1.00 96.50 77 ARG A C 1
ATOM 599 O O . ARG A 1 77 ? -15.375 -6.531 15.153 1.00 96.50 77 ARG A O 1
ATOM 606 N N . ALA A 1 78 ? -13.306 -7.354 14.836 1.00 96.75 78 ALA A N 1
ATOM 607 C CA . ALA A 1 78 ? -13.388 -8.392 15.860 1.00 96.75 78 ALA A CA 1
ATOM 608 C C . ALA A 1 78 ? -13.671 -7.801 17.249 1.00 96.75 78 ALA A C 1
ATOM 610 O O . ALA A 1 78 ? -14.508 -8.324 17.986 1.00 96.75 78 ALA A O 1
ATOM 611 N N . ALA A 1 79 ? -13.026 -6.680 17.581 1.00 97.25 79 ALA A N 1
ATOM 612 C CA . ALA A 1 79 ? -13.270 -5.961 18.824 1.00 97.25 79 ALA A CA 1
ATOM 613 C C . ALA A 1 79 ? -14.711 -5.429 18.917 1.00 97.25 79 ALA A C 1
ATOM 615 O O . ALA A 1 79 ? -15.358 -5.584 19.953 1.00 97.25 79 ALA A O 1
ATOM 616 N N . CYS A 1 80 ? -15.247 -4.866 17.829 1.00 96.88 80 CYS A N 1
ATOM 617 C CA . CYS A 1 80 ? -16.641 -4.418 17.785 1.00 96.88 80 CYS A CA 1
ATOM 618 C C . CYS A 1 80 ? -17.619 -5.590 17.931 1.00 96.88 80 CYS A C 1
ATOM 620 O O . CYS A 1 80 ? -18.507 -5.526 18.775 1.00 96.88 80 CYS A O 1
ATOM 622 N N . SER A 1 81 ? -17.418 -6.688 17.196 1.00 96.75 81 SER A N 1
ATOM 623 C CA . SER A 1 81 ? -18.279 -7.875 17.294 1.00 96.75 81 SER A CA 1
ATOM 624 C C . SER A 1 81 ? -18.257 -8.508 18.689 1.00 96.75 81 SER A C 1
ATOM 626 O O . SER A 1 81 ? -19.280 -9.001 19.165 1.00 96.75 81 SER A O 1
ATOM 628 N N . TYR A 1 82 ? -17.115 -8.466 19.380 1.00 96.94 82 TYR A N 1
ATOM 629 C CA . TYR A 1 82 ? -17.027 -8.907 20.770 1.00 96.94 82 TYR A CA 1
ATOM 630 C C . TYR A 1 82 ? -17.899 -8.048 21.698 1.00 96.94 82 TYR A C 1
ATOM 632 O O . TYR A 1 82 ? -18.669 -8.593 22.488 1.00 96.94 82 TYR A O 1
ATOM 640 N N . LEU A 1 83 ? -17.842 -6.718 21.575 1.00 96.25 83 LEU A N 1
ATOM 641 C CA . LEU A 1 83 ? -18.693 -5.813 22.358 1.00 96.25 83 LEU A CA 1
ATOM 642 C C . LEU A 1 83 ? -20.179 -5.981 22.015 1.00 96.25 83 LEU A C 1
ATOM 644 O O . LEU A 1 83 ? -21.010 -6.070 22.918 1.00 96.25 83 LEU A O 1
ATOM 648 N N . GLU A 1 84 ? -20.516 -6.100 20.730 1.00 95.25 84 GLU A N 1
ATOM 649 C CA . GLU A 1 84 ? -21.885 -6.352 20.264 1.00 95.25 84 GLU A CA 1
ATOM 650 C C . GLU A 1 84 ? -22.471 -7.620 20.898 1.00 95.25 84 GLU A C 1
ATOM 652 O O . GLU A 1 84 ? -23.638 -7.626 21.289 1.00 95.25 84 GLU A O 1
ATOM 657 N N . SER A 1 85 ? -21.658 -8.667 21.087 1.00 94.88 85 SER A N 1
ATOM 658 C CA . SER A 1 85 ? -22.111 -9.910 21.723 1.00 94.88 85 SER A CA 1
ATOM 659 C C . SER A 1 85 ? -22.583 -9.717 23.173 1.00 94.88 85 SER A C 1
ATOM 661 O O . SER A 1 85 ? -23.545 -10.361 23.592 1.00 94.88 85 SER A O 1
ATOM 663 N N . PHE A 1 86 ? -21.966 -8.795 23.924 1.00 93.94 86 PHE A N 1
ATOM 664 C CA . PHE A 1 86 ? -22.407 -8.428 25.273 1.00 93.94 86 PHE A CA 1
ATOM 665 C C . PHE A 1 86 ? -23.561 -7.428 25.251 1.00 93.94 86 PHE A C 1
ATOM 667 O O . PHE A 1 86 ? -24.471 -7.543 26.069 1.00 93.94 86 PHE A O 1
ATOM 674 N N . ALA A 1 87 ? -23.565 -6.487 24.303 1.00 91.12 87 ALA A N 1
ATOM 675 C CA . ALA A 1 87 ? -24.632 -5.498 24.153 1.00 91.12 87 ALA A CA 1
ATOM 676 C C . ALA A 1 87 ? -26.007 -6.139 23.875 1.00 91.12 87 ALA A C 1
ATOM 678 O O . ALA A 1 87 ? -27.041 -5.574 24.225 1.00 91.12 87 ALA A O 1
ATOM 679 N N . MET A 1 88 ? -26.033 -7.342 23.291 1.00 89.00 88 MET A N 1
ATOM 680 C CA . MET A 1 88 ? -27.261 -8.111 23.059 1.00 89.00 88 MET A CA 1
ATOM 681 C C . MET A 1 88 ? -27.852 -8.762 24.324 1.00 89.00 88 MET A C 1
ATOM 683 O O . MET A 1 88 ? -28.940 -9.333 24.245 1.00 89.00 88 MET A O 1
ATOM 687 N N . LEU A 1 89 ? -27.175 -8.701 25.479 1.00 82.75 89 LEU A N 1
ATOM 688 C CA . LEU A 1 89 ? -27.649 -9.272 26.745 1.00 82.75 89 LEU A CA 1
ATOM 689 C C . LEU A 1 89 ? -28.352 -8.200 27.603 1.00 82.75 89 LEU A C 1
ATOM 691 O O . LEU A 1 89 ? -27.676 -7.432 28.297 1.00 82.75 89 LEU A O 1
ATOM 695 N N . PRO A 1 90 ? -29.699 -8.138 27.603 1.00 74.06 90 PRO A N 1
ATOM 696 C CA . PRO A 1 90 ? -30.432 -7.089 28.303 1.00 74.06 90 PRO A CA 1
ATOM 697 C C . PRO A 1 90 ? -30.247 -7.170 29.825 1.00 74.06 90 PRO A C 1
ATOM 699 O O . PRO A 1 90 ? -30.350 -8.244 30.417 1.00 74.06 90 PRO A O 1
ATOM 702 N N . GLY A 1 91 ? -30.031 -6.012 30.459 1.00 78.56 91 GLY A N 1
ATOM 703 C CA . GLY A 1 91 ? -30.040 -5.858 31.920 1.00 78.56 91 GLY A CA 1
ATOM 704 C C . GLY A 1 91 ? -28.820 -6.424 32.651 1.00 78.56 91 GLY A C 1
ATOM 705 O O . GLY A 1 91 ? -28.917 -6.702 33.843 1.00 78.56 91 GLY A O 1
ATOM 706 N N . SER A 1 92 ? -27.697 -6.627 31.956 1.00 90.06 92 SER A N 1
ATOM 707 C CA . SER A 1 92 ? -26.431 -7.015 32.584 1.00 90.06 92 SER A CA 1
ATOM 708 C C . SER A 1 92 ? -25.460 -5.837 32.643 1.00 90.06 92 SER A C 1
ATOM 710 O O . SER A 1 92 ? -25.329 -5.110 31.660 1.00 90.06 92 SER A O 1
ATOM 712 N N . ASP A 1 93 ? -24.713 -5.708 33.744 1.00 89.81 93 ASP A N 1
ATOM 713 C CA . ASP A 1 93 ? -23.648 -4.698 33.893 1.00 89.81 93 ASP A CA 1
ATOM 714 C C . ASP A 1 93 ? -22.642 -4.761 32.728 1.00 89.81 93 ASP A C 1
ATOM 716 O O . ASP A 1 93 ? -22.147 -3.747 32.243 1.00 89.81 93 ASP A O 1
ATOM 720 N N . LYS A 1 94 ? -22.384 -5.972 32.214 1.00 93.12 94 LYS A N 1
ATOM 721 C CA . LYS A 1 94 ? -21.541 -6.190 31.030 1.00 93.12 94 LYS A CA 1
ATOM 722 C C . LYS A 1 94 ? -22.163 -5.642 29.748 1.00 93.12 94 LYS A C 1
ATOM 724 O O . LYS A 1 94 ? -21.438 -5.145 28.895 1.00 93.12 94 LYS A O 1
ATOM 729 N N . GLY A 1 95 ? -23.480 -5.733 29.594 1.00 94.62 95 GLY A N 1
ATOM 730 C CA . GLY A 1 95 ? -24.184 -5.145 28.458 1.00 94.62 95 GLY A CA 1
ATOM 731 C C . GLY A 1 95 ? -24.054 -3.624 28.449 1.00 94.62 95 GLY A C 1
ATOM 732 O O . GLY A 1 95 ? -23.701 -3.054 27.420 1.00 94.62 95 GLY A O 1
ATOM 733 N N . GLU A 1 96 ? -24.249 -2.975 29.600 1.00 94.12 96 GLU A N 1
ATOM 734 C CA . GLU A 1 96 ? -24.098 -1.518 29.733 1.00 94.12 96 GLU A CA 1
ATOM 735 C C . GLU A 1 96 ? -22.656 -1.058 29.475 1.00 94.12 96 GLU A C 1
ATOM 737 O O . GLU A 1 96 ? -22.434 -0.109 28.721 1.00 94.12 96 GLU A O 1
ATOM 742 N N . ASP A 1 97 ? -21.667 -1.766 30.032 1.00 95.38 97 ASP A N 1
ATOM 743 C CA . ASP A 1 97 ? -20.248 -1.503 29.768 1.00 95.38 97 ASP A CA 1
ATOM 744 C C . ASP A 1 97 ? -19.896 -1.654 28.284 1.00 95.38 97 ASP A C 1
ATOM 746 O O . ASP A 1 97 ? -19.148 -0.841 27.732 1.00 95.38 97 ASP A O 1
ATOM 750 N N . ALA A 1 98 ? -20.428 -2.688 27.627 1.00 96.12 98 ALA A N 1
ATOM 751 C CA . ALA A 1 98 ? -20.153 -2.949 26.222 1.00 96.12 98 ALA A CA 1
ATOM 752 C C . ALA A 1 98 ? -20.772 -1.886 25.311 1.00 96.12 98 ALA A C 1
ATOM 754 O O . ALA A 1 98 ? -20.091 -1.409 24.403 1.00 96.12 98 ALA A O 1
ATOM 755 N N . ILE A 1 99 ? -22.016 -1.476 25.580 1.00 95.06 99 ILE A N 1
ATOM 756 C CA . ILE A 1 99 ? -22.694 -0.388 24.859 1.00 95.06 99 ILE A CA 1
ATOM 757 C C . ILE A 1 99 ? -21.906 0.914 25.015 1.00 95.06 99 ILE A C 1
ATOM 759 O O . ILE A 1 99 ? -21.587 1.550 24.013 1.00 95.06 99 ILE A O 1
ATOM 763 N N . PHE A 1 100 ? -21.509 1.260 26.245 1.00 95.25 100 PHE A N 1
ATOM 764 C CA . PHE A 1 100 ? -20.738 2.472 26.524 1.00 95.25 100 PHE A CA 1
ATOM 765 C C . PHE A 1 100 ? -19.443 2.544 25.703 1.00 95.25 100 PHE A C 1
ATOM 767 O O . PHE A 1 100 ? -19.124 3.577 25.111 1.00 95.25 100 PHE A O 1
ATOM 774 N N . ILE A 1 101 ? -18.688 1.441 25.641 1.00 96.75 101 ILE A N 1
ATOM 775 C CA . ILE A 1 101 ? -17.462 1.395 24.839 1.00 96.75 101 ILE A CA 1
ATOM 776 C C . ILE A 1 101 ? -17.802 1.452 23.344 1.00 96.75 101 ILE A C 1
ATOM 778 O O . ILE A 1 101 ? -17.188 2.235 22.615 1.00 96.75 101 ILE A O 1
ATOM 782 N N . LEU A 1 102 ? -18.771 0.653 22.885 1.00 95.50 102 LEU A N 1
ATOM 783 C CA . LEU A 1 102 ? -19.126 0.516 21.470 1.00 95.50 102 LEU A CA 1
ATOM 784 C C . LEU A 1 102 ? -19.615 1.834 20.860 1.00 95.50 102 LEU A C 1
ATOM 786 O O . LEU A 1 102 ? -19.161 2.198 19.776 1.00 95.50 102 LEU A O 1
ATOM 790 N N . GLU A 1 103 ? -20.469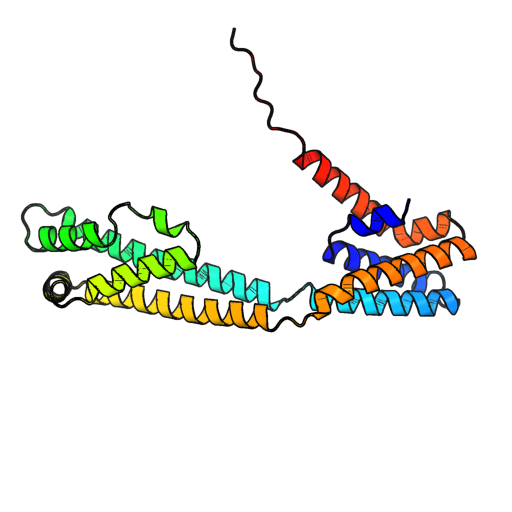 2.581 21.560 1.00 94.75 103 GLU A N 1
ATOM 791 C CA . GLU A 1 103 ? -20.972 3.884 21.104 1.00 94.75 103 GLU A CA 1
ATOM 792 C C . GLU A 1 103 ? -19.842 4.894 20.888 1.00 94.75 103 GLU A C 1
ATOM 794 O O . GLU A 1 103 ? -19.902 5.720 19.975 1.00 94.75 103 GLU A O 1
ATOM 799 N N . ARG A 1 104 ? -18.776 4.813 21.693 1.00 94.38 104 ARG A N 1
ATOM 800 C CA . ARG A 1 104 ? -17.640 5.725 21.565 1.00 94.38 104 ARG A CA 1
ATOM 801 C C . ARG A 1 104 ? -16.652 5.288 20.494 1.00 94.38 104 ARG A C 1
ATOM 803 O O . ARG A 1 104 ? -16.137 6.144 19.774 1.00 94.38 104 ARG A O 1
ATOM 810 N N . ILE A 1 105 ? -16.372 3.989 20.381 1.00 94.69 105 ILE A N 1
ATOM 811 C CA . ILE A 1 105 ? -15.390 3.497 19.408 1.00 94.69 105 ILE A CA 1
ATOM 812 C C . ILE A 1 105 ? -15.986 3.254 18.022 1.00 94.69 105 ILE A C 1
ATOM 814 O O . ILE A 1 105 ? -15.223 3.223 17.068 1.00 94.69 105 ILE A O 1
ATOM 818 N N . ASN A 1 106 ? -17.304 3.098 17.874 1.00 94.50 106 ASN A N 1
ATOM 819 C CA . ASN A 1 106 ? -17.958 2.805 16.595 1.00 94.50 106 ASN A CA 1
ATOM 820 C C . ASN A 1 106 ? -19.249 3.631 16.352 1.00 94.50 106 ASN A C 1
ATOM 822 O O . ASN A 1 106 ? -20.266 3.062 15.954 1.00 94.50 106 ASN A O 1
ATOM 826 N N . PRO A 1 107 ? -19.239 4.971 16.536 1.00 88.62 107 PRO A N 1
ATOM 827 C CA . PRO A 1 107 ? -20.460 5.792 16.534 1.00 88.62 107 PRO A CA 1
ATOM 828 C C . PRO A 1 107 ? -21.218 5.792 15.198 1.00 88.62 107 PRO A C 1
ATOM 830 O O . PRO A 1 107 ? -22.438 5.906 15.174 1.00 88.62 107 PRO A O 1
ATOM 833 N N . ASN A 1 108 ? -20.497 5.663 14.081 1.00 85.50 108 ASN A N 1
ATOM 834 C CA . ASN A 1 108 ? -21.048 5.723 12.722 1.00 85.50 108 ASN A CA 1
ATOM 835 C C . ASN A 1 108 ? -20.792 4.422 11.938 1.00 85.50 108 ASN A C 1
ATOM 837 O O . ASN A 1 108 ? -20.782 4.421 10.704 1.00 85.50 108 ASN A O 1
ATOM 841 N N . GLY A 1 109 ? -20.521 3.319 12.640 1.00 87.31 109 GLY A N 1
ATOM 842 C CA . GLY A 1 109 ? -20.112 2.063 12.020 1.00 87.31 109 GLY A CA 1
ATOM 843 C C . GLY A 1 109 ? -18.727 2.118 11.356 1.00 87.31 109 GLY A C 1
ATOM 844 O O . GLY A 1 109 ? -17.914 3.023 11.561 1.00 87.31 109 GLY A O 1
ATOM 845 N N . PHE A 1 110 ? -18.472 1.135 10.492 1.00 88.00 110 PHE A N 1
ATOM 846 C CA . PHE A 1 110 ? -17.165 0.894 9.866 1.00 88.00 110 PHE A CA 1
ATOM 847 C C . PHE A 1 110 ? -16.839 1.806 8.670 1.00 88.00 110 PHE A C 1
ATOM 849 O O . PHE A 1 110 ? -15.908 1.519 7.924 1.00 88.00 110 PHE A O 1
ATOM 856 N N . GLY A 1 111 ? -17.598 2.885 8.446 1.00 78.06 111 GLY A N 1
ATOM 857 C CA . GLY A 1 111 ? -17.428 3.757 7.275 1.00 78.06 111 GLY A CA 1
ATOM 858 C C . GLY A 1 111 ? -16.050 4.417 7.188 1.00 78.06 111 GLY A C 1
ATOM 859 O O . GLY A 1 111 ? -15.538 4.603 6.089 1.00 78.06 111 GLY A O 1
ATOM 860 N N . PHE A 1 112 ? -15.435 4.692 8.340 1.00 86.62 112 PHE A N 1
ATOM 861 C CA . PHE A 1 112 ? -14.111 5.307 8.420 1.00 86.62 112 PHE A CA 1
ATOM 862 C C . PHE A 1 112 ? -12.979 4.403 7.902 1.00 86.62 112 PHE A C 1
ATOM 864 O O . PHE A 1 112 ? -11.961 4.937 7.497 1.00 86.62 112 PHE A O 1
ATOM 871 N N . LEU A 1 113 ? -13.165 3.072 7.855 1.00 85.12 113 LEU A N 1
ATOM 872 C CA . LEU A 1 113 ? -12.195 2.084 7.331 1.00 85.12 113 LEU A CA 1
ATOM 873 C C . LEU A 1 113 ? -12.098 2.073 5.790 1.00 85.12 113 LEU A C 1
ATOM 875 O O . LEU A 1 113 ? -11.712 1.080 5.183 1.00 85.12 113 LEU A O 1
ATOM 879 N N . LYS A 1 114 ? -12.621 3.104 5.130 1.00 81.38 114 LYS A N 1
ATOM 880 C CA . LYS A 1 114 ? -12.574 3.265 3.668 1.00 81.38 114 LYS A CA 1
ATOM 881 C C . LYS A 1 114 ? -12.041 4.643 3.290 1.00 81.38 114 LYS A C 1
ATOM 883 O O . LYS A 1 114 ? -12.263 5.108 2.168 1.00 81.38 114 LYS A O 1
ATOM 888 N N . GLU A 1 115 ? -11.451 5.338 4.253 1.00 81.62 115 GLU A N 1
ATOM 889 C CA . GLU A 1 115 ? -10.952 6.691 4.073 1.00 81.62 115 GLU A CA 1
ATOM 890 C C . GLU A 1 115 ? -9.473 6.652 3.662 1.00 81.62 115 GLU A C 1
ATOM 892 O O . GLU A 1 115 ? -8.938 5.647 3.210 1.00 81.62 115 GLU A O 1
ATOM 897 N N . SER A 1 116 ? -8.791 7.793 3.721 1.00 84.00 116 SER A N 1
ATOM 898 C CA . SER A 1 116 ? -7.339 7.793 3.535 1.00 84.00 116 SER A CA 1
ATOM 899 C C . SER A 1 116 ? -6.640 7.199 4.761 1.00 84.00 116 SER A C 1
ATOM 901 O O . SER A 1 116 ? -7.095 7.424 5.883 1.00 84.00 116 SER A O 1
ATOM 903 N N . TYR A 1 117 ? -5.471 6.575 4.573 1.00 85.94 117 TYR A N 1
ATOM 904 C CA . TYR A 1 117 ? -4.661 6.021 5.671 1.00 85.94 117 TYR A CA 1
ATOM 905 C C . TYR A 1 117 ? -4.403 7.013 6.807 1.00 85.94 117 TYR A C 1
ATOM 907 O O . TYR A 1 117 ? -4.401 6.630 7.972 1.00 85.94 117 TYR A O 1
ATOM 915 N N . ILE A 1 118 ? -4.213 8.295 6.482 1.00 83.75 118 ILE A N 1
ATOM 916 C CA . ILE A 1 118 ? -4.011 9.357 7.476 1.00 83.75 118 ILE A CA 1
ATOM 917 C C . ILE A 1 118 ? -5.267 9.537 8.335 1.00 83.75 118 ILE A C 1
ATOM 919 O O . ILE A 1 118 ? -5.164 9.625 9.557 1.00 83.75 118 ILE A O 1
ATOM 923 N N . SER A 1 119 ? -6.439 9.572 7.699 1.00 84.00 119 SER A N 1
ATOM 924 C CA . SER A 1 119 ? -7.718 9.726 8.396 1.00 84.00 119 SER A CA 1
ATOM 925 C C . SER A 1 119 ? -8.018 8.512 9.271 1.00 84.00 119 SER A C 1
ATOM 927 O O . SER A 1 119 ? -8.251 8.653 10.469 1.00 84.00 119 SER A O 1
ATOM 929 N N . GLU A 1 120 ? -7.899 7.311 8.703 1.00 88.44 120 GLU A N 1
ATOM 930 C CA . GLU A 1 120 ? -8.107 6.042 9.407 1.00 88.44 120 GLU A CA 1
ATOM 931 C C . GLU A 1 120 ? -7.224 5.911 10.639 1.00 88.44 120 GLU A C 1
ATOM 933 O O . GLU A 1 120 ? -7.721 5.657 11.734 1.00 88.44 120 GLU A O 1
ATOM 938 N N . THR A 1 121 ? -5.921 6.142 10.470 1.00 90.69 121 THR A N 1
ATOM 939 C CA . THR A 1 121 ? -4.945 6.072 11.561 1.00 90.69 121 THR A CA 1
ATOM 940 C C . THR A 1 121 ? -5.260 7.113 12.634 1.00 90.69 121 THR A C 1
ATOM 942 O O . THR A 1 121 ? -5.219 6.804 13.823 1.00 90.69 121 THR A O 1
ATOM 945 N N . GLY A 1 122 ? -5.605 8.344 12.239 1.00 91.06 122 GLY A N 1
ATOM 946 C CA . GLY A 1 122 ? -5.980 9.401 13.179 1.00 91.06 122 GLY A CA 1
ATOM 947 C C . GLY A 1 122 ? -7.186 9.010 14.034 1.00 91.06 122 GLY A C 1
ATOM 948 O O . GLY A 1 122 ? -7.139 9.114 15.260 1.00 91.06 122 GLY A O 1
ATOM 949 N N . ILE A 1 123 ? -8.230 8.485 13.393 1.00 93.19 123 ILE A N 1
ATOM 950 C CA . ILE A 1 123 ? -9.450 8.020 14.060 1.00 93.19 123 ILE A CA 1
ATOM 951 C C . ILE A 1 123 ? -9.158 6.815 14.966 1.00 93.19 123 ILE A C 1
ATOM 953 O O . ILE A 1 123 ? -9.644 6.761 16.098 1.00 93.19 123 ILE A O 1
ATOM 957 N N . LEU A 1 124 ? -8.358 5.848 14.509 1.00 94.31 124 LEU A N 1
ATOM 958 C CA . LEU A 1 124 ? -8.011 4.670 15.305 1.00 94.31 124 LEU A CA 1
ATOM 959 C C . LEU A 1 124 ? -7.194 5.055 16.549 1.00 94.31 124 LEU A C 1
ATOM 961 O O . LEU A 1 124 ? -7.462 4.555 17.641 1.00 94.31 124 LEU A O 1
ATOM 965 N N . ASN A 1 125 ? -6.260 5.997 16.405 1.00 95.31 125 ASN A N 1
ATOM 966 C CA . ASN A 1 125 ? -5.472 6.534 17.513 1.00 95.31 125 ASN A CA 1
ATOM 967 C C . ASN A 1 125 ? -6.343 7.284 18.530 1.00 95.31 125 ASN A C 1
ATOM 969 O O . ASN A 1 125 ? -6.148 7.106 19.731 1.00 95.31 125 ASN A O 1
ATOM 973 N N . GLU A 1 126 ? -7.331 8.070 18.085 1.00 95.69 126 GLU A N 1
ATOM 974 C CA . GLU A 1 126 ? -8.299 8.711 18.990 1.00 95.69 126 GLU A CA 1
ATOM 975 C C . GLU A 1 126 ? -9.057 7.662 19.821 1.00 95.69 126 GLU A C 1
ATOM 977 O O . GLU A 1 126 ? -9.203 7.795 21.039 1.00 95.69 126 GLU A O 1
ATOM 982 N N . ARG A 1 127 ? -9.495 6.575 19.180 1.00 95.81 127 ARG A N 1
ATOM 983 C CA . ARG A 1 127 ? -10.232 5.490 19.845 1.00 95.81 127 ARG A CA 1
ATOM 984 C C . ARG A 1 127 ? -9.352 4.710 20.816 1.00 95.81 127 ARG A C 1
ATOM 986 O O . ARG A 1 127 ? -9.784 4.433 21.932 1.00 95.81 127 ARG A O 1
ATOM 993 N N . LEU A 1 128 ? -8.113 4.403 20.433 1.00 96.44 128 LEU A N 1
ATOM 994 C CA . LEU A 1 128 ? -7.126 3.783 21.322 1.00 96.44 128 LEU A CA 1
ATOM 995 C C . LEU A 1 128 ? -6.796 4.680 22.522 1.00 96.44 128 LEU A C 1
ATOM 997 O O . LEU A 1 128 ? -6.639 4.175 23.637 1.00 96.44 128 LEU A O 1
ATOM 1001 N N . ALA A 1 129 ? -6.734 6.000 22.324 1.00 96.56 129 ALA A N 1
ATOM 1002 C CA . ALA A 1 129 ? -6.537 6.957 23.408 1.00 96.56 129 ALA A CA 1
ATOM 1003 C C . ALA A 1 129 ? -7.721 6.943 24.386 1.00 96.56 129 ALA A C 1
ATOM 1005 O O . ALA A 1 129 ? -7.502 6.845 25.592 1.00 96.56 129 ALA A O 1
ATOM 1006 N N . PHE A 1 130 ? -8.961 6.946 23.881 1.00 97.12 130 PHE A N 1
ATOM 1007 C CA . PHE A 1 130 ? -10.160 6.773 24.708 1.00 97.12 130 PHE A CA 1
ATOM 1008 C C . PHE A 1 130 ? -10.129 5.460 25.509 1.00 97.12 130 PHE A C 1
ATOM 1010 O O . PHE A 1 130 ? -10.325 5.479 26.725 1.00 97.12 130 PHE A O 1
ATOM 1017 N N . LEU A 1 131 ? -9.809 4.336 24.860 1.00 96.94 131 LEU A N 1
ATOM 1018 C CA . LEU A 1 131 ? -9.701 3.019 25.505 1.00 96.94 131 LEU A CA 1
ATOM 1019 C C . LEU A 1 131 ? -8.595 2.956 26.570 1.00 96.94 131 LEU A C 1
ATOM 1021 O O . LEU A 1 131 ? -8.623 2.088 27.436 1.00 96.94 131 LEU A O 1
ATOM 1025 N N . SER A 1 132 ? -7.633 3.877 26.529 1.00 95.44 132 SER A N 1
ATOM 1026 C CA . SER A 1 132 ? -6.539 3.963 27.501 1.00 95.44 132 SER A CA 1
ATOM 1027 C C . SER A 1 132 ? -6.843 4.917 28.666 1.00 95.44 132 SER A C 1
ATOM 1029 O O . SER A 1 132 ? -5.986 5.131 29.524 1.00 95.44 132 SER A O 1
ATOM 1031 N N . THR A 1 133 ? -8.038 5.517 28.718 1.00 96.62 133 THR A N 1
ATOM 1032 C CA . THR A 1 133 ? -8.411 6.434 29.804 1.00 96.62 133 THR A CA 1
ATOM 1033 C C . THR A 1 133 ? -8.705 5.689 31.116 1.00 96.62 133 THR A C 1
ATOM 1035 O O . THR A 1 133 ? -9.238 4.575 31.096 1.00 96.62 133 THR A O 1
ATOM 1038 N N . PRO A 1 134 ? -8.429 6.305 32.286 1.00 96.38 134 PRO A N 1
ATOM 1039 C CA . PRO A 1 134 ? -8.727 5.696 33.586 1.00 96.38 134 PRO A CA 1
ATOM 1040 C C . PRO A 1 134 ? -10.212 5.379 33.799 1.00 96.38 134 PRO A C 1
ATOM 1042 O O . PRO A 1 134 ? -10.538 4.439 34.515 1.00 96.38 134 PRO A O 1
ATOM 1045 N N . GLU A 1 135 ? -11.104 6.149 33.171 1.00 94.88 135 GLU A N 1
ATOM 1046 C CA . GLU A 1 135 ? -12.555 5.945 33.224 1.00 94.88 135 GLU A CA 1
ATOM 1047 C C . GLU A 1 135 ? -12.981 4.620 32.570 1.00 94.88 135 GLU A C 1
ATOM 1049 O O . GLU A 1 135 ? -13.899 3.952 33.045 1.00 94.88 135 GLU A O 1
ATOM 1054 N N . VAL A 1 136 ? -12.297 4.215 31.498 1.00 96.56 136 VAL A N 1
ATOM 1055 C CA . VAL A 1 136 ? -12.655 3.038 30.692 1.00 96.56 136 VAL A CA 1
ATOM 1056 C C . VAL A 1 136 ? -11.986 1.760 31.215 1.00 96.56 136 VAL A C 1
ATOM 1058 O O . VAL A 1 136 ? -12.506 0.660 31.015 1.00 96.56 136 VAL A O 1
ATOM 1061 N N . ALA A 1 137 ? -10.874 1.880 31.946 1.00 96.69 137 ALA A N 1
ATOM 1062 C CA . ALA A 1 137 ? -10.104 0.741 32.450 1.00 96.69 137 ALA A CA 1
ATOM 1063 C C . ALA A 1 137 ? -10.922 -0.284 33.278 1.00 96.69 137 ALA A C 1
ATOM 1065 O O . ALA A 1 137 ? -10.773 -1.486 33.026 1.00 96.69 137 ALA A O 1
ATOM 1066 N N . PRO A 1 138 ? -11.819 0.113 34.208 1.00 96.81 138 PRO A N 1
ATOM 1067 C CA . PRO A 1 138 ? -12.653 -0.844 34.938 1.00 96.81 138 PRO A CA 1
ATOM 1068 C C . PRO A 1 138 ? -13.589 -1.640 34.019 1.00 96.81 138 PRO A C 1
ATOM 1070 O O . PRO A 1 138 ? -13.750 -2.846 34.205 1.00 96.81 138 PRO A O 1
ATOM 1073 N N . ARG A 1 139 ? -14.147 -0.988 32.991 1.00 96.81 139 ARG A N 1
ATOM 1074 C CA . ARG A 1 139 ? -15.062 -1.606 32.018 1.00 96.81 139 ARG A CA 1
ATOM 1075 C C . ARG A 1 139 ? -14.331 -2.608 31.127 1.00 96.81 139 ARG A C 1
ATOM 1077 O O . ARG A 1 139 ? -14.807 -3.721 30.915 1.00 96.81 139 ARG A O 1
ATOM 1084 N N . ILE A 1 140 ? -13.121 -2.256 30.680 1.00 96.81 140 ILE A N 1
ATOM 1085 C CA . ILE A 1 140 ? -12.232 -3.169 29.942 1.00 96.81 140 ILE A CA 1
ATOM 1086 C C . ILE A 1 140 ? -11.938 -4.425 30.765 1.00 96.81 140 ILE A C 1
ATOM 1088 O O . ILE A 1 140 ? -11.978 -5.531 30.224 1.00 96.81 140 ILE A O 1
ATOM 1092 N N . SER A 1 141 ? -11.669 -4.262 32.063 1.00 96.75 141 SER A N 1
ATOM 1093 C CA . SER A 1 141 ? -11.427 -5.381 32.977 1.00 96.75 141 SER A CA 1
ATOM 1094 C C . SER A 1 141 ? -12.672 -6.263 33.136 1.00 96.75 141 SER A C 1
ATOM 1096 O O . SER A 1 141 ? -12.594 -7.474 32.943 1.00 96.75 141 SER A O 1
ATOM 1098 N N . ASN A 1 142 ? -13.845 -5.667 33.384 1.00 95.50 142 ASN A N 1
ATOM 1099 C CA . ASN A 1 142 ? -15.109 -6.398 33.547 1.00 95.50 142 ASN A CA 1
ATOM 1100 C C . ASN A 1 142 ? -15.485 -7.234 32.304 1.00 95.50 142 ASN A C 1
ATOM 1102 O O . ASN A 1 142 ? -15.975 -8.367 32.402 1.00 95.50 142 ASN A O 1
ATOM 1106 N N . LEU A 1 143 ? -15.211 -6.688 31.119 1.00 96.19 143 LEU A N 1
ATOM 1107 C CA . LEU A 1 143 ? -15.469 -7.334 29.835 1.00 96.19 143 LEU A CA 1
ATOM 1108 C C . LEU A 1 143 ? -14.361 -8.291 29.388 1.00 96.19 143 LEU A C 1
ATOM 1110 O O . LEU A 1 143 ? -14.533 -8.950 28.366 1.00 96.19 143 LEU A O 1
ATOM 1114 N N . ASN A 1 144 ? -13.230 -8.378 30.097 1.00 96.25 144 ASN A N 1
ATOM 1115 C CA . ASN A 1 144 ? -12.009 -9.027 29.603 1.00 96.25 144 ASN A CA 1
ATOM 1116 C C . ASN A 1 144 ? -11.617 -8.538 28.190 1.00 96.25 144 ASN A C 1
ATOM 1118 O O . ASN A 1 144 ? -11.183 -9.320 27.347 1.00 96.25 144 ASN A O 1
ATOM 1122 N N . PHE A 1 145 ? -11.798 -7.244 27.914 1.00 97.38 145 PHE A N 1
ATOM 1123 C CA . PHE A 1 145 ? -11.613 -6.659 26.581 1.00 97.38 145 PHE A CA 1
ATOM 1124 C C . PHE A 1 145 ? -10.152 -6.297 26.268 1.00 97.38 145 PHE A C 1
ATOM 1126 O O . PHE A 1 145 ? -9.820 -5.995 25.124 1.00 97.38 145 PHE A O 1
ATOM 1133 N N . GLY A 1 146 ? -9.262 -6.361 27.265 1.00 97.44 146 GLY A N 1
ATOM 1134 C CA . GLY A 1 146 ? -7.840 -6.015 27.135 1.00 97.44 146 GLY A CA 1
ATOM 1135 C C . GLY A 1 146 ? -7.144 -6.624 25.907 1.00 97.44 146 GLY A C 1
ATOM 1136 O O . GLY A 1 146 ? -6.556 -5.868 25.136 1.00 97.44 146 GLY A O 1
ATOM 1137 N N . PRO A 1 147 ? -7.287 -7.937 25.632 1.00 97.94 147 PRO A N 1
ATOM 1138 C CA . PRO A 1 147 ? -6.670 -8.564 24.462 1.00 97.94 147 PRO A CA 1
ATOM 1139 C C . PRO A 1 147 ? -7.085 -7.953 23.115 1.00 97.94 147 PRO A C 1
ATOM 1141 O O . PRO A 1 147 ? -6.278 -7.921 22.189 1.00 97.94 147 PRO A O 1
ATOM 1144 N N . PHE A 1 148 ? -8.315 -7.443 22.990 1.00 97.75 148 PHE A N 1
ATOM 1145 C CA . PHE A 1 148 ? -8.776 -6.775 21.769 1.00 97.75 148 PHE A CA 1
ATOM 1146 C C . PHE A 1 148 ? -8.171 -5.378 21.629 1.00 97.75 148 PHE A C 1
ATOM 1148 O O . PHE A 1 148 ? -7.779 -4.992 20.530 1.00 97.75 148 PHE A O 1
ATOM 1155 N N . VAL A 1 149 ? -8.038 -4.638 22.735 1.00 97.50 149 VAL A N 1
ATOM 1156 C CA . VAL A 1 149 ? -7.345 -3.339 22.746 1.00 97.50 149 VAL A CA 1
ATOM 1157 C C . VAL A 1 149 ? -5.888 -3.511 22.318 1.00 97.50 149 VAL A C 1
ATOM 1159 O O . VAL A 1 149 ? -5.403 -2.762 21.470 1.00 97.50 149 VAL A O 1
ATOM 1162 N N . ASP A 1 150 ? -5.214 -4.533 22.847 1.00 97.69 150 ASP A N 1
ATOM 1163 C CA . ASP A 1 150 ? -3.831 -4.845 22.485 1.00 97.69 150 ASP A CA 1
ATOM 1164 C C . ASP A 1 150 ? -3.712 -5.301 21.024 1.00 97.69 150 ASP A C 1
ATOM 1166 O O . ASP A 1 150 ? -2.791 -4.879 20.329 1.00 97.69 150 ASP A O 1
ATOM 1170 N N . ALA A 1 151 ? -4.660 -6.097 20.513 1.00 97.25 151 ALA A N 1
ATOM 1171 C CA . ALA A 1 151 ? -4.686 -6.499 19.106 1.00 97.25 151 ALA A CA 1
ATOM 1172 C C . ALA A 1 151 ? -4.847 -5.301 18.151 1.00 97.25 151 ALA A C 1
ATOM 1174 O O . ALA A 1 151 ? -4.125 -5.216 17.154 1.00 97.25 151 ALA A O 1
ATOM 1175 N N . ILE A 1 152 ? -5.742 -4.354 18.464 1.00 97.00 152 ILE A N 1
ATOM 1176 C CA . ILE A 1 152 ? -5.907 -3.118 17.678 1.00 97.00 152 ILE A CA 1
ATOM 1177 C C . ILE A 1 152 ? -4.618 -2.291 17.722 1.00 97.00 152 ILE A C 1
ATOM 1179 O O . ILE A 1 152 ? -4.143 -1.845 16.680 1.00 97.00 152 ILE A O 1
ATOM 1183 N N . ARG A 1 153 ? -4.027 -2.104 18.910 1.00 97.44 153 ARG A N 1
ATOM 1184 C CA . ARG A 1 153 ? -2.789 -1.327 19.067 1.00 97.44 153 ARG A CA 1
ATOM 1185 C C . ARG A 1 153 ? -1.640 -1.943 18.270 1.00 97.44 153 ARG A C 1
ATOM 1187 O O . ARG A 1 153 ? -1.054 -1.268 17.435 1.00 97.44 153 ARG A O 1
ATOM 1194 N N . ASN A 1 154 ? -1.386 -3.236 18.462 1.00 97.19 154 ASN A N 1
ATOM 1195 C CA . ASN A 1 154 ? -0.278 -3.932 17.812 1.00 97.19 154 ASN A CA 1
ATOM 1196 C C . ASN A 1 154 ? -0.416 -3.933 16.283 1.00 97.19 154 ASN A C 1
ATOM 1198 O O . ASN A 1 154 ? 0.556 -3.679 15.579 1.00 97.19 154 ASN A O 1
ATOM 1202 N N . SER A 1 155 ? -1.614 -4.203 15.758 1.00 96.56 155 SER A N 1
ATOM 1203 C CA . SER A 1 155 ? -1.842 -4.189 14.306 1.00 96.56 155 SER A CA 1
ATOM 1204 C C . SER A 1 155 ? -1.695 -2.785 13.706 1.00 96.56 155 SER A C 1
ATOM 1206 O O . SER A 1 155 ? -1.124 -2.641 12.625 1.00 96.56 155 SER A O 1
ATOM 1208 N N . ASN A 1 156 ? -2.123 -1.744 14.424 1.00 96.38 156 ASN A N 1
ATOM 1209 C CA . ASN A 1 156 ? -1.937 -0.354 14.013 1.00 96.38 156 ASN A CA 1
ATOM 1210 C C . ASN A 1 156 ? -0.468 0.092 14.051 1.00 96.38 156 ASN A C 1
ATOM 1212 O O . ASN A 1 156 ? -0.009 0.735 13.110 1.00 96.38 156 ASN A O 1
ATOM 1216 N N . ASP A 1 157 ? 0.281 -0.283 15.089 1.00 95.81 157 ASP A N 1
ATOM 1217 C CA . ASP A 1 157 ? 1.705 0.047 15.214 1.00 95.81 157 ASP A CA 1
ATOM 1218 C C . ASP A 1 157 ? 2.521 -0.601 14.083 1.00 95.81 157 ASP A C 1
ATOM 1220 O O . ASP A 1 157 ? 3.329 0.064 13.431 1.00 95.81 157 ASP A O 1
ATOM 1224 N N . VAL A 1 158 ? 2.249 -1.876 13.775 1.00 94.25 158 VAL A N 1
ATOM 1225 C CA . VAL A 1 158 ? 2.890 -2.585 12.653 1.00 94.25 158 VAL A CA 1
ATOM 1226 C C . VAL A 1 158 ? 2.514 -1.955 11.308 1.00 94.25 158 VAL A C 1
ATOM 1228 O O . VAL A 1 158 ? 3.374 -1.808 10.434 1.00 94.25 158 VAL A O 1
ATOM 1231 N N . PHE A 1 159 ? 1.251 -1.561 11.122 1.00 94.62 159 PHE A N 1
ATOM 1232 C CA . PHE A 1 159 ? 0.816 -0.850 9.918 1.00 94.62 159 PHE A CA 1
ATOM 1233 C C . PHE A 1 159 ? 1.558 0.486 9.754 1.00 94.62 159 PHE A C 1
ATOM 1235 O O . PHE A 1 159 ? 2.080 0.770 8.675 1.00 94.62 159 PHE A O 1
ATOM 1242 N N . LEU A 1 160 ? 1.665 1.276 10.826 1.00 93.62 160 LEU A N 1
ATOM 1243 C CA . LEU A 1 160 ? 2.350 2.570 10.831 1.00 93.62 160 LEU A CA 1
ATOM 1244 C C . LEU A 1 160 ? 3.839 2.449 10.497 1.00 93.62 160 LEU A C 1
ATOM 1246 O O . LEU A 1 160 ? 4.335 3.193 9.650 1.00 93.62 160 LEU A O 1
ATOM 1250 N N . GLU A 1 161 ? 4.534 1.480 11.094 1.00 92.75 161 GLU A N 1
ATOM 1251 C CA . GLU A 1 161 ? 5.953 1.232 10.818 1.00 92.75 161 GLU A CA 1
ATOM 1252 C C . GLU A 1 161 ? 6.188 0.925 9.326 1.00 92.75 161 GLU A C 1
ATOM 1254 O O . GLU A 1 161 ? 7.139 1.411 8.707 1.00 92.75 161 GLU A O 1
ATOM 1259 N N . ASN A 1 162 ? 5.301 0.140 8.710 1.00 90.19 162 ASN A N 1
ATOM 1260 C CA . ASN A 1 162 ? 5.410 -0.211 7.293 1.00 90.19 162 ASN A CA 1
ATOM 1261 C C . ASN A 1 162 ? 4.967 0.921 6.361 1.00 90.19 162 ASN A C 1
ATOM 1263 O O . ASN A 1 162 ? 5.550 1.095 5.285 1.00 90.19 162 ASN A O 1
ATOM 1267 N N . LEU A 1 163 ? 4.003 1.742 6.783 1.00 89.31 163 LEU A N 1
ATOM 1268 C CA . LEU A 1 163 ? 3.637 2.964 6.076 1.00 89.31 163 LEU A CA 1
ATOM 1269 C C . LEU A 1 163 ? 4.825 3.937 6.017 1.00 89.31 163 LEU A C 1
ATOM 1271 O O . LEU A 1 163 ? 5.121 4.474 4.948 1.00 89.31 163 LEU A O 1
ATOM 1275 N N . GLU A 1 164 ? 5.549 4.117 7.124 1.00 87.94 164 GLU A N 1
ATOM 1276 C CA . GLU A 1 164 ? 6.773 4.924 7.156 1.00 87.94 164 GLU A CA 1
ATOM 1277 C C . GLU A 1 164 ? 7.867 4.348 6.253 1.00 87.94 164 GLU A C 1
ATOM 1279 O O . GLU A 1 164 ? 8.450 5.093 5.463 1.00 87.94 164 GLU A O 1
ATOM 1284 N N . LYS A 1 165 ? 8.105 3.028 6.283 1.00 83.56 165 LYS A N 1
ATOM 1285 C CA . LYS A 1 165 ? 9.065 2.369 5.375 1.00 83.56 165 LYS A CA 1
ATOM 1286 C C . LYS A 1 165 ? 8.717 2.600 3.906 1.00 83.56 165 LYS A C 1
ATOM 1288 O O . LYS A 1 165 ? 9.603 2.913 3.107 1.00 83.56 165 LYS A O 1
ATOM 1293 N N . ARG A 1 166 ? 7.436 2.484 3.540 1.00 82.25 166 ARG A N 1
ATOM 1294 C CA . ARG A 1 166 ? 6.961 2.766 2.178 1.00 82.25 166 ARG A CA 1
ATOM 1295 C C . ARG A 1 166 ? 7.206 4.228 1.805 1.00 82.25 166 ARG A C 1
ATOM 1297 O O . ARG A 1 166 ? 7.724 4.487 0.720 1.00 82.25 166 ARG A O 1
ATOM 1304 N N . ASN A 1 167 ? 6.857 5.166 2.682 1.00 80.81 167 ASN A N 1
ATOM 1305 C CA . ASN A 1 167 ? 7.045 6.595 2.430 1.00 80.81 167 ASN A CA 1
ATOM 1306 C C . ASN A 1 167 ? 8.534 6.944 2.292 1.00 80.81 167 ASN A C 1
ATOM 1308 O O . ASN A 1 167 ? 8.915 7.601 1.328 1.00 80.81 167 ASN A O 1
ATOM 1312 N N . ALA A 1 168 ? 9.394 6.407 3.159 1.00 77.50 168 ALA A N 1
ATOM 1313 C CA . ALA A 1 168 ? 10.842 6.572 3.064 1.00 77.50 168 ALA A CA 1
ATOM 1314 C C . ALA A 1 168 ? 11.408 5.993 1.755 1.00 77.50 168 ALA A C 1
ATOM 1316 O O . ALA A 1 168 ? 12.267 6.609 1.126 1.00 77.50 168 ALA A O 1
ATOM 1317 N N . ALA A 1 169 ? 10.902 4.842 1.296 1.00 70.00 169 ALA A N 1
ATOM 1318 C CA . ALA A 1 169 ? 11.271 4.275 -0.002 1.00 70.00 169 ALA A CA 1
ATOM 1319 C C . ALA A 1 169 ? 10.794 5.143 -1.184 1.00 70.00 169 ALA A C 1
ATOM 1321 O O . ALA A 1 169 ? 11.479 5.223 -2.206 1.00 70.00 169 ALA A O 1
ATOM 1322 N N . MET A 1 170 ? 9.645 5.812 -1.051 1.00 65.00 170 MET A N 1
ATOM 1323 C CA . MET A 1 170 ? 9.145 6.763 -2.047 1.00 65.00 170 MET A CA 1
ATOM 1324 C C . MET A 1 170 ? 9.969 8.057 -2.083 1.00 65.00 170 MET A C 1
ATOM 1326 O O . MET A 1 170 ? 10.288 8.525 -3.177 1.00 65.00 170 MET A O 1
ATOM 1330 N N . ASP A 1 171 ? 10.353 8.595 -0.926 1.00 60.91 171 ASP A N 1
ATOM 1331 C CA . ASP A 1 171 ? 11.161 9.817 -0.806 1.00 60.91 171 ASP A CA 1
ATOM 1332 C C . ASP A 1 171 ? 12.627 9.594 -1.203 1.00 60.91 171 ASP A C 1
ATOM 1334 O O . ASP A 1 171 ? 13.273 10.488 -1.750 1.00 60.91 171 ASP A O 1
ATOM 1338 N N . ALA A 1 172 ? 13.148 8.376 -1.017 1.00 57.62 172 ALA A N 1
ATOM 1339 C CA . ALA A 1 172 ? 14.477 7.974 -1.474 1.00 57.62 172 ALA A CA 1
ATOM 1340 C C . ALA A 1 172 ? 14.597 7.855 -3.008 1.00 57.62 172 ALA A C 1
ATOM 1342 O O . ALA A 1 172 ? 15.693 7.594 -3.518 1.00 57.62 172 ALA A O 1
ATOM 1343 N N . LYS A 1 173 ? 13.512 8.057 -3.774 1.00 54.81 173 LYS A N 1
ATOM 1344 C CA . LYS A 1 173 ? 13.591 8.137 -5.238 1.00 54.81 173 LYS A CA 1
ATOM 1345 C C . LYS A 1 173 ? 14.405 9.367 -5.645 1.00 54.81 173 LYS A C 1
ATOM 1347 O O . LYS A 1 173 ? 13.984 10.496 -5.386 1.00 54.81 173 LYS A O 1
ATOM 1352 N N . PRO A 1 174 ? 15.534 9.205 -6.357 1.00 48.41 174 PRO A N 1
ATOM 1353 C CA . PRO A 1 174 ? 16.257 10.356 -6.853 1.00 48.41 174 PRO A CA 1
ATOM 1354 C C . PRO A 1 174 ? 15.416 11.090 -7.906 1.00 48.41 174 PRO A C 1
ATOM 1356 O O . PRO A 1 174 ? 14.656 10.500 -8.675 1.00 48.41 174 PRO A O 1
ATOM 1359 N N . VAL A 1 175 ? 15.648 12.398 -8.009 1.00 46.91 175 VAL A N 1
ATOM 1360 C CA . VAL A 1 175 ? 15.142 13.345 -9.026 1.00 46.91 175 VAL A CA 1
ATOM 1361 C C . VAL A 1 175 ? 15.373 12.876 -10.492 1.00 46.91 175 VAL A C 1
ATOM 1363 O O . VAL A 1 175 ? 14.886 13.490 -11.443 1.00 46.91 175 VAL A O 1
ATOM 1366 N N . THR A 1 176 ? 16.047 11.740 -10.706 1.00 50.62 176 THR A N 1
ATOM 1367 C CA . THR A 1 176 ? 16.388 11.108 -11.991 1.00 50.62 176 THR A CA 1
ATOM 1368 C C . THR A 1 176 ? 15.192 10.650 -12.834 1.00 50.62 176 THR A C 1
ATOM 1370 O O . THR A 1 176 ? 15.322 10.579 -14.058 1.00 50.62 176 THR A O 1
ATOM 1373 N N . MET A 1 177 ? 14.002 10.412 -12.264 1.00 51.41 177 MET A N 1
ATOM 1374 C CA . MET A 1 177 ? 12.811 10.066 -13.070 1.00 51.41 177 MET A CA 1
ATOM 1375 C C . MET A 1 177 ? 12.367 11.202 -14.013 1.00 51.41 177 MET A C 1
ATOM 1377 O O . MET A 1 177 ? 11.841 10.935 -15.093 1.00 51.41 177 MET A O 1
ATOM 1381 N N . LYS A 1 178 ? 12.605 12.474 -13.652 1.00 53.91 178 LYS A N 1
ATOM 1382 C CA . LYS A 1 178 ? 12.252 13.620 -14.515 1.00 53.91 178 LYS A CA 1
ATOM 1383 C C . LYS A 1 178 ? 13.195 13.785 -15.715 1.00 53.91 178 LYS A C 1
ATOM 1385 O O . LYS A 1 178 ? 12.768 14.332 -16.726 1.00 53.91 178 LYS A O 1
ATOM 1390 N N . ALA A 1 179 ? 14.438 13.303 -15.623 1.00 59.28 179 ALA A N 1
ATOM 1391 C CA . ALA A 1 179 ? 15.438 13.407 -16.693 1.00 59.28 179 ALA A CA 1
ATOM 1392 C C . ALA A 1 179 ? 15.456 12.187 -17.637 1.00 59.28 179 ALA A C 1
ATOM 1394 O O . ALA A 1 179 ? 15.719 12.323 -18.828 1.00 59.28 179 ALA A O 1
ATOM 1395 N N . THR A 1 180 ? 15.114 10.998 -17.135 1.00 71.31 180 THR A N 1
ATOM 1396 C CA . THR A 1 180 ? 15.211 9.733 -17.892 1.00 71.31 180 THR A CA 1
ATOM 1397 C C . THR A 1 180 ? 14.206 9.610 -19.040 1.00 71.31 180 THR A C 1
ATOM 1399 O O . THR A 1 180 ? 14.553 9.095 -20.102 1.00 71.31 180 THR A O 1
ATOM 1402 N N . ILE A 1 181 ? 12.979 10.117 -18.877 1.00 75.81 181 ILE A N 1
ATOM 1403 C CA . ILE A 1 181 ? 11.946 10.047 -19.928 1.00 75.81 181 ILE A CA 1
ATOM 1404 C C . ILE A 1 181 ? 12.277 10.965 -21.124 1.00 75.81 181 ILE A C 1
ATOM 1406 O O . ILE A 1 181 ? 12.210 10.484 -22.258 1.00 75.81 181 ILE A O 1
ATOM 1410 N N . PRO A 1 182 ? 12.662 12.246 -20.933 1.00 80.94 182 PRO A N 1
ATOM 1411 C CA . PRO A 1 182 ? 13.140 13.087 -22.033 1.00 80.94 182 PRO A CA 1
ATOM 1412 C C . PRO A 1 182 ? 14.348 12.503 -22.780 1.00 80.94 182 PRO A C 1
ATOM 1414 O O . PRO A 1 182 ? 14.390 12.568 -24.011 1.00 80.94 182 PRO A O 1
ATOM 1417 N N . ASP A 1 183 ? 15.297 11.899 -22.060 1.00 83.38 183 ASP A N 1
ATOM 1418 C CA . ASP A 1 183 ? 16.471 11.255 -22.659 1.00 83.38 183 ASP A CA 1
ATOM 1419 C C . ASP A 1 183 ? 16.077 10.059 -23.535 1.00 83.38 183 ASP A C 1
ATOM 1421 O O . ASP A 1 183 ? 16.551 9.931 -24.667 1.00 83.38 183 ASP A O 1
ATOM 1425 N N . LEU A 1 184 ? 15.157 9.214 -23.053 1.00 87.88 184 LEU A N 1
ATOM 1426 C CA . LEU A 1 184 ? 14.612 8.104 -23.834 1.00 87.88 184 LEU A CA 1
ATOM 1427 C C . LEU A 1 184 ? 13.877 8.609 -25.087 1.00 87.88 184 LEU A C 1
ATOM 1429 O O . LEU A 1 184 ? 14.081 8.080 -26.179 1.00 87.88 184 LEU A O 1
ATOM 1433 N N . ASP A 1 185 ? 13.070 9.664 -24.964 1.00 87.25 185 ASP A N 1
ATOM 1434 C CA . ASP A 1 185 ? 12.356 10.266 -26.095 1.00 87.25 185 ASP A CA 1
ATOM 1435 C C . ASP A 1 185 ? 13.308 10.795 -27.173 1.00 87.25 185 ASP A C 1
ATOM 1437 O O . ASP A 1 185 ? 12.998 10.724 -28.366 1.00 87.25 185 ASP A O 1
ATOM 1441 N N . ASN A 1 186 ? 14.451 11.349 -26.770 1.00 88.44 186 ASN A N 1
ATOM 1442 C CA . ASN A 1 186 ? 15.470 11.829 -27.696 1.00 88.44 186 ASN A CA 1
ATOM 1443 C C . ASN A 1 186 ? 16.189 10.666 -28.389 1.00 88.44 186 ASN A C 1
ATOM 1445 O O . ASN A 1 186 ? 16.328 10.704 -29.613 1.00 88.44 186 ASN A O 1
ATOM 1449 N N . ALA A 1 187 ? 16.543 9.608 -27.654 1.00 90.00 187 ALA A N 1
ATOM 1450 C CA . ALA A 1 187 ? 17.149 8.406 -28.227 1.00 90.00 187 ALA A CA 1
ATOM 1451 C C . ALA A 1 187 ? 16.219 7.715 -29.245 1.00 90.00 187 ALA A C 1
ATOM 1453 O O . ALA A 1 187 ? 16.645 7.377 -30.350 1.00 90.00 187 ALA A O 1
ATOM 1454 N N . ILE A 1 188 ? 14.921 7.594 -28.930 1.00 90.56 188 ILE A N 1
ATOM 1455 C CA . ILE A 1 188 ? 13.897 7.056 -29.846 1.00 90.56 188 ILE A CA 1
ATOM 1456 C C . ILE A 1 188 ? 13.859 7.862 -31.148 1.00 90.56 188 ILE A C 1
ATOM 1458 O O . ILE A 1 188 ? 13.864 7.293 -32.242 1.00 90.56 188 ILE A O 1
ATOM 1462 N N . LYS A 1 189 ? 13.818 9.197 -31.038 1.00 89.81 189 LYS A N 1
ATOM 1463 C CA . LYS A 1 189 ? 13.777 10.087 -32.206 1.00 89.81 189 LYS A CA 1
ATOM 1464 C C . LYS A 1 189 ? 15.039 9.952 -33.045 1.00 89.81 189 LYS A C 1
ATOM 1466 O O . LYS A 1 189 ? 14.901 9.891 -34.260 1.00 89.81 189 LYS A O 1
ATOM 1471 N N . ALA A 1 190 ? 16.212 9.888 -32.413 1.00 91.00 190 ALA A N 1
ATOM 1472 C CA . ALA A 1 190 ? 17.495 9.760 -33.094 1.00 91.00 190 ALA A CA 1
ATOM 1473 C C . ALA A 1 190 ? 17.563 8.470 -33.925 1.00 91.00 190 ALA A C 1
ATOM 1475 O O . ALA A 1 190 ? 17.836 8.534 -35.124 1.00 91.00 190 ALA A O 1
ATOM 1476 N N . VAL A 1 191 ? 17.219 7.320 -33.331 1.00 92.25 191 VAL A N 1
ATOM 1477 C CA . VAL A 1 191 ? 17.174 6.032 -34.047 1.00 92.25 191 VAL A CA 1
ATOM 1478 C C . VAL A 1 191 ? 16.161 6.081 -35.192 1.00 92.25 191 VAL A C 1
ATOM 1480 O O . VAL A 1 191 ? 16.510 5.742 -36.322 1.00 92.25 191 VAL A O 1
ATOM 1483 N N . TRP A 1 192 ? 14.936 6.561 -34.940 1.00 90.69 192 TRP A N 1
ATOM 1484 C CA . TRP A 1 192 ? 13.911 6.691 -35.982 1.00 90.69 192 TRP A CA 1
ATOM 1485 C C . TRP A 1 192 ? 14.393 7.552 -37.155 1.00 90.69 192 TRP A C 1
ATOM 1487 O O . TRP A 1 192 ? 14.296 7.129 -38.305 1.00 90.69 192 TRP A O 1
ATOM 1497 N N . SER A 1 193 ? 14.931 8.747 -36.882 1.00 89.81 193 SER A N 1
ATOM 1498 C CA . SER A 1 193 ? 15.398 9.656 -37.933 1.00 89.81 193 SER A CA 1
ATOM 1499 C C . SER A 1 193 ? 16.546 9.065 -38.739 1.00 89.81 193 SER A C 1
ATOM 1501 O O . SER A 1 193 ? 16.543 9.184 -39.961 1.00 89.81 193 SER A O 1
ATOM 1503 N N . THR A 1 194 ? 17.495 8.398 -38.084 1.00 90.94 194 THR A N 1
ATOM 1504 C CA . THR A 1 194 ? 18.650 7.809 -38.766 1.00 90.94 194 THR A CA 1
ATOM 1505 C C . THR A 1 194 ? 18.230 6.651 -39.661 1.00 90.94 194 THR A C 1
ATOM 1507 O O . THR A 1 194 ? 18.626 6.609 -40.824 1.00 90.94 194 THR A O 1
ATOM 1510 N N . VAL A 1 195 ? 17.375 5.747 -39.173 1.00 91.56 195 VAL A N 1
ATOM 1511 C CA . VAL A 1 195 ? 16.864 4.636 -39.991 1.00 91.56 195 VAL A CA 1
ATOM 1512 C C . VAL A 1 195 ? 16.016 5.164 -41.149 1.00 91.56 195 VAL A C 1
ATOM 1514 O O . VAL A 1 195 ? 16.173 4.698 -42.275 1.00 91.56 195 VAL A O 1
ATOM 1517 N N . LEU A 1 196 ? 15.180 6.179 -40.910 1.00 91.88 196 LEU A N 1
ATOM 1518 C CA . LEU A 1 196 ? 14.374 6.813 -41.954 1.00 91.88 196 LEU A CA 1
ATOM 1519 C C . LEU A 1 196 ? 15.245 7.408 -43.069 1.00 91.88 196 LEU A C 1
ATOM 1521 O O . LEU A 1 196 ? 14.966 7.178 -44.242 1.00 91.88 196 LEU A O 1
ATOM 1525 N N . VAL A 1 197 ? 16.301 8.144 -42.710 1.00 92.88 197 VAL A N 1
ATOM 1526 C CA . VAL A 1 197 ? 17.195 8.801 -43.677 1.00 92.88 197 VAL A CA 1
ATOM 1527 C C . VAL A 1 197 ? 18.067 7.790 -44.423 1.00 92.88 197 VAL A C 1
ATOM 1529 O O . VAL A 1 197 ? 18.229 7.911 -45.633 1.00 92.88 197 VAL A O 1
ATOM 1532 N N . LEU A 1 198 ? 18.626 6.795 -43.729 1.00 91.62 198 LEU A N 1
ATOM 1533 C CA . LEU A 1 198 ? 19.597 5.871 -44.324 1.00 91.62 198 LEU A CA 1
ATOM 1534 C C . LEU A 1 198 ? 18.958 4.668 -45.024 1.00 91.62 198 LEU A C 1
ATOM 1536 O O . LEU A 1 198 ? 19.548 4.130 -45.960 1.00 91.62 198 LEU A O 1
ATOM 1540 N N . LYS A 1 199 ? 17.803 4.195 -44.543 1.00 92.25 199 LYS A N 1
ATOM 1541 C CA . LYS A 1 199 ? 17.186 2.924 -44.970 1.00 92.25 199 LYS A CA 1
ATOM 1542 C C . LYS A 1 199 ? 15.774 3.094 -45.535 1.00 92.25 199 LYS A C 1
ATOM 1544 O O . LYS A 1 199 ? 15.227 2.131 -46.070 1.00 92.25 199 LYS A O 1
ATOM 1549 N N . GLY A 1 200 ? 15.203 4.295 -45.452 1.00 89.25 200 GLY A N 1
ATOM 1550 C CA . GLY A 1 200 ? 13.890 4.620 -45.997 1.00 89.25 200 GLY A CA 1
ATOM 1551 C C . GLY A 1 200 ? 12.725 4.346 -45.043 1.00 89.25 200 GLY A C 1
ATOM 1552 O O . GLY A 1 200 ? 12.854 3.703 -43.998 1.00 89.25 200 GLY A O 1
ATOM 1553 N N . GLU A 1 201 ? 11.557 4.861 -45.424 1.00 89.44 201 GLU A N 1
ATOM 1554 C CA . GLU A 1 201 ? 10.354 4.903 -44.584 1.00 89.44 201 GLU A CA 1
ATOM 1555 C C . GLU A 1 201 ? 9.816 3.519 -44.218 1.00 89.44 201 GLU A C 1
ATOM 1557 O O . GLU A 1 201 ? 9.515 3.271 -43.053 1.00 89.44 201 GLU A O 1
ATOM 1562 N N . GLU A 1 202 ? 9.763 2.594 -45.176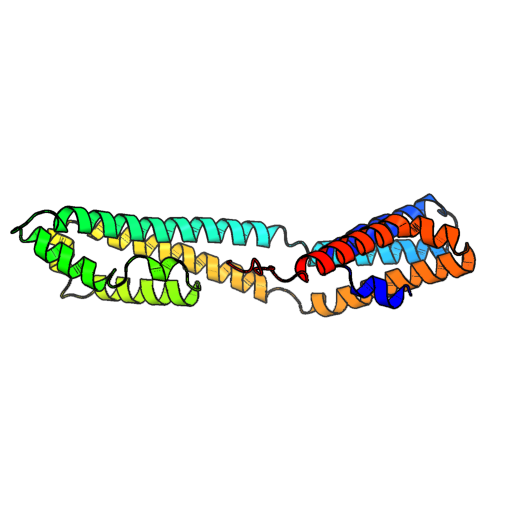 1.00 89.31 202 GLU A N 1
ATOM 1563 C CA . GLU A 1 202 ? 9.262 1.235 -44.948 1.00 89.31 202 GLU A CA 1
ATOM 1564 C C . GLU A 1 202 ? 10.101 0.488 -43.900 1.00 89.31 202 GLU A C 1
ATOM 1566 O O . GLU A 1 202 ? 9.571 -0.181 -43.011 1.00 89.31 202 GLU A O 1
ATOM 1571 N N . ARG A 1 203 ? 11.427 0.658 -43.947 1.00 89.44 203 ARG A N 1
ATOM 1572 C CA . ARG A 1 203 ? 12.350 0.028 -42.997 1.00 89.44 203 ARG A CA 1
ATOM 1573 C C . ARG A 1 203 ? 12.278 0.668 -41.618 1.00 89.44 203 ARG A C 1
ATOM 1575 O O . ARG A 1 203 ? 12.285 -0.056 -40.624 1.00 89.44 203 ARG A O 1
ATOM 1582 N N . ALA A 1 204 ? 12.150 1.991 -41.548 1.00 88.00 204 ALA A N 1
ATOM 1583 C CA . ALA A 1 204 ? 11.904 2.678 -40.284 1.00 88.00 204 ALA A CA 1
ATOM 1584 C C . ALA A 1 204 ? 10.584 2.211 -39.650 1.00 88.00 204 ALA A C 1
ATOM 1586 O O . ALA A 1 204 ? 10.552 1.873 -38.465 1.00 88.00 204 ALA A O 1
ATOM 1587 N N . ALA A 1 205 ? 9.517 2.108 -40.448 1.00 87.12 205 ALA A N 1
ATOM 1588 C CA . ALA A 1 205 ? 8.217 1.627 -39.998 1.00 87.12 205 ALA A CA 1
ATOM 1589 C C . ALA A 1 205 ? 8.274 0.181 -39.483 1.00 87.12 205 ALA A C 1
ATOM 1591 O O . ALA A 1 205 ? 7.717 -0.101 -38.424 1.00 87.12 205 ALA A O 1
ATOM 1592 N N . ALA A 1 206 ? 8.993 -0.706 -40.178 1.00 88.06 206 ALA A N 1
ATOM 1593 C CA . ALA A 1 206 ? 9.164 -2.099 -39.769 1.00 88.06 206 ALA A CA 1
ATOM 1594 C C . ALA A 1 206 ? 9.881 -2.232 -38.414 1.00 88.06 206 ALA A C 1
ATOM 1596 O O . ALA A 1 206 ? 9.436 -2.984 -37.549 1.00 88.06 206 ALA A O 1
ATOM 1597 N N . VAL A 1 207 ? 10.952 -1.465 -38.188 1.00 88.31 207 VAL A N 1
ATOM 1598 C CA . VAL A 1 207 ? 11.701 -1.503 -36.919 1.00 88.31 207 VAL A CA 1
ATOM 1599 C C . VAL A 1 207 ? 10.858 -1.011 -35.741 1.00 88.31 207 VAL A C 1
ATOM 1601 O O . VAL A 1 207 ? 10.965 -1.548 -34.639 1.00 88.31 207 VAL A O 1
ATOM 1604 N N . PHE A 1 208 ? 9.993 -0.023 -35.975 1.00 89.94 208 PHE A N 1
ATOM 1605 C CA . PHE A 1 208 ? 9.120 0.570 -34.959 1.00 89.94 208 PHE A CA 1
ATOM 1606 C C . PHE A 1 208 ? 7.676 0.036 -35.003 1.00 89.94 208 PHE A C 1
ATOM 1608 O O . PHE A 1 208 ? 6.775 0.657 -34.436 1.00 89.94 208 PHE A O 1
ATOM 1615 N N . ALA A 1 209 ? 7.428 -1.119 -35.628 1.00 87.50 209 ALA A N 1
ATOM 1616 C CA . ALA A 1 209 ? 6.081 -1.683 -35.767 1.00 87.50 209 ALA A CA 1
ATOM 1617 C C . ALA A 1 209 ? 5.377 -1.889 -34.409 1.00 87.50 209 ALA A C 1
ATOM 1619 O O . ALA A 1 209 ? 4.210 -1.516 -34.241 1.00 87.50 209 ALA A O 1
ATOM 1620 N N . ASP A 1 210 ? 6.106 -2.386 -33.405 1.00 84.38 210 ASP A N 1
ATOM 1621 C CA . ASP A 1 210 ? 5.604 -2.548 -32.032 1.00 84.38 210 ASP A CA 1
ATOM 1622 C C . ASP A 1 210 ? 5.234 -1.203 -31.396 1.00 84.38 210 ASP A C 1
ATOM 1624 O O . ASP A 1 210 ? 4.236 -1.092 -30.681 1.00 84.38 210 ASP A O 1
ATOM 1628 N N . PHE A 1 211 ? 6.002 -0.154 -31.707 1.00 85.62 211 PHE A N 1
ATOM 1629 C CA . PHE A 1 211 ? 5.741 1.206 -31.243 1.00 85.62 211 PHE A CA 1
ATOM 1630 C C . PHE A 1 211 ? 4.401 1.714 -31.788 1.00 85.62 211 PHE A C 1
ATOM 1632 O O . PHE A 1 211 ? 3.567 2.220 -31.037 1.00 85.62 211 PHE A O 1
ATOM 1639 N N . PHE A 1 212 ? 4.151 1.537 -33.088 1.00 84.75 212 PHE A N 1
ATOM 1640 C CA . PHE A 1 212 ? 2.889 1.937 -33.720 1.00 84.75 212 PHE A CA 1
ATOM 1641 C C . PHE A 1 212 ? 1.696 1.108 -33.244 1.00 84.75 212 PHE A C 1
ATOM 1643 O O . PHE A 1 212 ? 0.615 1.661 -33.022 1.00 84.75 212 PHE A O 1
ATOM 1650 N N . THR A 1 213 ? 1.900 -0.186 -33.010 1.00 85.81 213 THR A N 1
ATOM 1651 C CA . THR A 1 213 ? 0.872 -1.074 -32.453 1.00 85.81 213 THR A CA 1
ATOM 1652 C C . THR A 1 213 ? 0.476 -0.639 -31.041 1.00 85.81 213 THR A C 1
ATOM 1654 O O . THR A 1 213 ? -0.712 -0.477 -30.747 1.00 85.81 213 THR A O 1
ATOM 1657 N N . ALA A 1 214 ? 1.456 -0.355 -30.177 1.00 81.62 214 ALA A N 1
ATOM 1658 C CA . ALA A 1 214 ? 1.207 0.159 -28.831 1.00 81.62 214 ALA A CA 1
ATOM 1659 C C . ALA A 1 214 ? 0.446 1.497 -28.860 1.00 81.62 214 ALA A C 1
ATOM 1661 O O . ALA A 1 214 ? -0.516 1.691 -28.114 1.00 81.62 214 ALA A O 1
ATOM 1662 N N . LEU A 1 215 ? 0.802 2.395 -29.782 1.00 82.38 215 LEU A N 1
ATOM 1663 C CA . LEU A 1 215 ? 0.114 3.676 -29.953 1.00 82.38 215 LEU A CA 1
ATOM 1664 C C . LEU A 1 215 ? -1.346 3.527 -30.375 1.00 82.38 215 LEU A C 1
ATOM 1666 O O . LEU A 1 215 ? -2.214 4.228 -29.845 1.00 82.38 215 LEU A O 1
ATOM 1670 N N . ALA A 1 216 ? -1.625 2.638 -31.329 1.00 82.38 216 ALA A N 1
ATOM 1671 C CA . ALA A 1 216 ? -2.984 2.357 -31.778 1.00 82.38 216 ALA A CA 1
ATOM 1672 C C . ALA A 1 216 ? -3.841 1.819 -30.620 1.00 82.38 216 ALA A C 1
ATOM 1674 O O . ALA A 1 216 ? -4.954 2.304 -30.387 1.00 82.38 216 ALA A O 1
ATOM 1675 N N . ASN A 1 217 ? -3.281 0.900 -29.829 1.00 82.25 217 ASN A N 1
ATOM 1676 C CA . ASN A 1 217 ? -3.928 0.349 -28.640 1.00 82.25 217 ASN A CA 1
ATOM 1677 C C . ASN A 1 217 ? -4.189 1.410 -27.566 1.00 82.25 217 ASN A C 1
ATOM 1679 O O . ASN A 1 217 ? -5.251 1.429 -26.943 1.00 82.25 217 ASN A O 1
ATOM 1683 N N . GLN A 1 218 ? -3.266 2.343 -27.353 1.00 78.12 218 GLN A N 1
ATOM 1684 C CA . GLN A 1 218 ? -3.483 3.383 -26.357 1.00 78.12 218 GLN A CA 1
ATOM 1685 C C . GLN A 1 218 ? -4.523 4.419 -26.797 1.00 78.12 218 GLN A C 1
ATOM 1687 O O . GLN A 1 218 ? -5.360 4.837 -25.993 1.00 78.12 218 GLN A O 1
ATOM 1692 N N . ARG A 1 219 ? -4.543 4.794 -28.080 1.00 79.50 219 ARG A N 1
ATOM 1693 C CA . ARG A 1 219 ? -5.584 5.679 -28.632 1.00 79.50 219 ARG A CA 1
ATOM 1694 C C . ARG A 1 219 ? -6.976 5.047 -28.557 1.00 79.50 219 ARG A C 1
ATOM 1696 O O . ARG A 1 219 ? -7.944 5.742 -28.235 1.00 79.50 219 ARG A O 1
ATOM 1703 N N . SER A 1 220 ? -7.089 3.738 -28.789 1.00 77.94 220 SER A N 1
ATOM 1704 C CA . SER A 1 220 ? -8.363 3.024 -28.638 1.00 77.94 220 SER A CA 1
ATOM 1705 C C . SER A 1 220 ? -8.832 2.984 -27.174 1.00 77.94 220 SER A C 1
ATOM 1707 O O . SER A 1 220 ? -10.013 3.189 -26.898 1.00 77.94 220 SER A O 1
ATOM 1709 N N . ARG A 1 221 ? -7.915 2.841 -26.206 1.00 76.25 221 ARG A N 1
ATOM 1710 C CA . ARG A 1 221 ? -8.230 2.950 -24.767 1.00 76.25 221 ARG A CA 1
ATOM 1711 C C . ARG A 1 221 ? -8.716 4.350 -24.372 1.00 76.25 221 ARG A C 1
ATOM 1713 O O . ARG A 1 221 ? -9.710 4.467 -23.658 1.00 76.25 221 ARG A O 1
ATOM 1720 N N . ILE A 1 222 ? -8.053 5.408 -24.848 1.00 76.00 222 ILE A N 1
ATOM 1721 C CA . ILE A 1 222 ? -8.431 6.802 -24.543 1.00 76.00 222 ILE A CA 1
ATOM 1722 C C . ILE A 1 222 ? -9.810 7.141 -25.125 1.00 76.00 222 ILE A C 1
ATOM 1724 O O . ILE A 1 222 ? -10.624 7.764 -24.449 1.00 76.00 222 ILE A O 1
ATOM 1728 N N . SER A 1 223 ? -10.092 6.716 -26.358 1.00 72.56 223 SER A N 1
ATOM 1729 C CA . SER A 1 223 ? -11.396 6.953 -26.995 1.00 72.56 223 SER A CA 1
ATOM 1730 C C . SER A 1 223 ? -12.541 6.194 -26.316 1.00 72.56 223 SER A C 1
ATOM 1732 O O . SER A 1 223 ? -13.622 6.757 -26.171 1.00 72.56 223 SER A O 1
ATOM 1734 N N . ARG A 1 224 ? -12.307 4.971 -25.816 1.00 70.81 224 ARG A N 1
ATOM 1735 C CA . ARG A 1 224 ? -13.305 4.224 -25.025 1.00 70.81 224 ARG A CA 1
ATOM 1736 C C . ARG A 1 224 ? -13.625 4.889 -23.685 1.00 70.81 224 ARG A C 1
ATOM 1738 O O . ARG A 1 224 ? -14.795 4.975 -23.343 1.00 70.81 224 ARG A O 1
ATOM 1745 N N . LYS A 1 225 ? -12.622 5.413 -22.967 1.00 65.38 225 LYS A N 1
ATOM 1746 C CA . LYS A 1 225 ? -12.827 6.141 -21.696 1.00 65.38 225 LYS A CA 1
ATOM 1747 C C . LYS A 1 225 ? -13.584 7.468 -21.847 1.00 65.38 225 LYS A C 1
ATOM 1749 O O . LYS A 1 225 ? -14.057 8.002 -20.856 1.00 65.38 225 LYS A O 1
ATOM 1754 N N . ARG A 1 226 ? -13.653 8.023 -23.061 1.00 58.12 226 ARG A N 1
ATOM 1755 C CA . ARG A 1 226 ? -14.333 9.295 -23.355 1.00 58.12 226 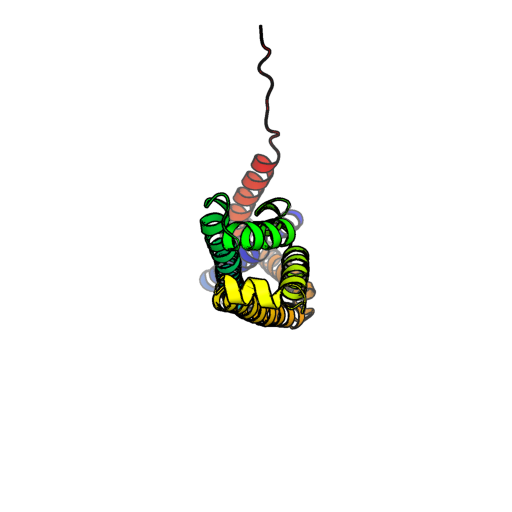ARG A CA 1
ATOM 1756 C C . ARG A 1 226 ? -15.775 9.135 -23.840 1.00 58.12 226 ARG A C 1
ATOM 1758 O O . ARG A 1 226 ? -16.409 10.151 -24.103 1.00 58.12 226 ARG A O 1
ATOM 1765 N N . LYS A 1 227 ? -16.301 7.911 -23.979 1.00 45.47 227 LYS A N 1
ATOM 1766 C CA . LYS A 1 227 ? -17.746 7.737 -24.164 1.00 45.47 227 LYS A CA 1
ATOM 1767 C C . LYS A 1 227 ? -18.436 8.072 -22.833 1.00 45.47 227 LYS A C 1
ATOM 1769 O O . LYS A 1 227 ? -18.113 7.412 -21.850 1.00 45.47 227 LYS A O 1
ATOM 1774 N N . PRO A 1 228 ? -19.332 9.074 -22.780 1.00 47.78 228 PRO A N 1
ATOM 1775 C CA . PRO A 1 228 ? -20.179 9.272 -21.614 1.00 47.78 228 PRO A CA 1
ATOM 1776 C C . PRO A 1 228 ? -21.107 8.063 -21.485 1.00 47.78 228 PRO A C 1
ATOM 1778 O O . PRO A 1 228 ? -21.628 7.582 -22.499 1.00 47.78 228 PRO A O 1
ATOM 1781 N N . ASP A 1 229 ? -21.325 7.594 -20.256 1.00 45.78 229 ASP A N 1
ATOM 1782 C CA . ASP A 1 229 ? -22.489 6.769 -19.947 1.00 45.78 229 ASP A CA 1
ATOM 1783 C C . ASP A 1 229 ? -23.714 7.487 -20.508 1.00 45.78 229 ASP A C 1
ATOM 1785 O O . ASP A 1 229 ? -23.973 8.648 -20.195 1.00 45.78 229 ASP A O 1
ATOM 1789 N N . SER A 1 230 ? -24.404 6.829 -21.430 1.00 46.22 230 SER A N 1
ATOM 1790 C CA . SER A 1 230 ? -25.634 7.341 -22.016 1.00 46.22 230 SER A CA 1
ATOM 1791 C C . SER A 1 230 ? -26.794 6.735 -21.231 1.00 46.22 230 SER A C 1
ATOM 1793 O O . SER A 1 230 ? -27.039 5.539 -21.391 1.00 46.22 230 SER A O 1
ATOM 1795 N N . PRO A 1 231 ? -27.538 7.510 -20.429 1.00 50.81 231 PRO A N 1
ATOM 1796 C CA . PRO A 1 231 ? -28.908 7.173 -20.118 1.00 50.81 231 PRO A CA 1
ATOM 1797 C C . PRO A 1 231 ? -29.801 8.219 -20.777 1.00 50.81 231 PRO A C 1
ATOM 1799 O O . PRO A 1 231 ? -30.103 9.240 -20.182 1.00 50.81 231 PRO A O 1
ATOM 1802 N N . ASP A 1 232 ? -30.234 7.948 -22.002 1.00 46.03 232 ASP A N 1
ATOM 1803 C CA . ASP A 1 232 ? -31.465 8.537 -22.522 1.00 46.03 232 ASP A CA 1
ATOM 1804 C C . ASP A 1 232 ? -32.271 7.406 -23.154 1.00 46.03 232 ASP A C 1
ATOM 1806 O O . ASP A 1 232 ? -32.165 7.091 -24.338 1.00 46.03 232 ASP A O 1
ATOM 1810 N N . SER A 1 233 ? -33.047 6.730 -22.311 1.00 35.69 233 SER A N 1
ATOM 1811 C CA . SER A 1 233 ? -34.270 6.070 -22.754 1.00 35.69 233 SER A CA 1
ATOM 1812 C C . SER A 1 233 ? -35.415 6.978 -22.314 1.00 35.69 233 SER A C 1
ATOM 1814 O O . SER A 1 233 ? -35.607 7.131 -21.107 1.00 35.69 233 SER A O 1
ATOM 1816 N N . PRO A 1 234 ? -36.146 7.624 -23.238 1.00 45.69 234 PRO A N 1
ATOM 1817 C CA . PRO A 1 234 ? -37.322 8.386 -22.864 1.00 45.69 234 PRO A CA 1
ATOM 1818 C C . PRO A 1 234 ? -38.391 7.397 -22.404 1.00 45.69 234 PRO A C 1
ATOM 1820 O O . PRO A 1 234 ? -38.830 6.537 -23.166 1.00 45.69 234 PRO A O 1
ATOM 1823 N N . SER A 1 235 ? -38.790 7.505 -21.142 1.00 42.16 235 SER A N 1
ATOM 1824 C CA . SER A 1 235 ? -40.006 6.875 -20.645 1.00 42.16 235 SER A CA 1
ATOM 1825 C C . SER A 1 235 ? -41.210 7.503 -21.350 1.00 42.16 235 SER A C 1
ATOM 1827 O O . SER A 1 235 ? -41.516 8.676 -21.121 1.00 42.16 235 SER A O 1
ATOM 1829 N N . LEU A 1 236 ? -41.851 6.712 -22.212 1.00 43.03 236 LEU A N 1
ATOM 1830 C CA . LEU A 1 236 ? -43.245 6.854 -22.628 1.00 43.03 236 LEU A CA 1
ATOM 1831 C C . LEU A 1 236 ? -44.048 5.720 -21.993 1.00 43.03 236 LEU A C 1
ATOM 1833 O O . LEU A 1 236 ? -43.544 4.573 -22.026 1.00 43.03 236 LEU A O 1
#